Protein AF-0000000069829091 (afdb_homodimer)

Organism: Oryza sativa subsp. indica (NCBI:txid39946)

Structure (mmCIF, N/CA/C/O backbone):
data_AF-0000000069829091-model_v1
#
loop_
_entity.id
_entity.type
_entity.pdbx_description
1 polymer 'Glutaredoxin domain-containing protein'
#
loop_
_atom_site.group_PDB
_atom_site.id
_atom_site.type_symbol
_atom_site.label_atom_id
_atom_site.label_alt_id
_atom_site.label_comp_id
_atom_site.label_asym_id
_atom_site.label_entity_id
_atom_site.label_seq_id
_atom_site.pdbx_PDB_ins_code
_atom_site.Cartn_x
_atom_site.Cartn_y
_atom_site.Cartn_z
_atom_site.occupancy
_atom_site.B_iso_or_equiv
_atom_site.auth_seq_id
_atom_site.auth_comp_id
_atom_site.auth_asym_id
_atom_site.auth_atom_id
_atom_site.pdbx_PDB_model_num
ATOM 1 N N . MET A 1 1 ? -3.873 71.875 -81.062 1 25.23 1 MET A N 1
ATOM 2 C CA . MET A 1 1 ? -2.908 71.688 -82.125 1 25.23 1 MET A CA 1
ATOM 3 C C . MET A 1 1 ? -2.928 70.25 -82.625 1 25.23 1 MET A C 1
ATOM 5 O O . MET A 1 1 ? -3.346 69.375 -81.875 1 25.23 1 MET A O 1
ATOM 9 N N . PRO A 1 2 ? -2.23 69.875 -83.75 1 29.45 2 PRO A N 1
ATOM 10 C CA . PRO A 1 2 ? -2.6 68.938 -84.812 1 29.45 2 PRO A CA 1
ATOM 11 C C . PRO A 1 2 ? -2.297 67.5 -84.438 1 29.45 2 PRO A C 1
ATOM 13 O O . PRO A 1 2 ? -3.057 66.562 -84.75 1 29.45 2 PRO A O 1
ATOM 16 N N . PRO A 1 3 ? -1.062 67.062 -83.688 1 26.66 3 PRO A N 1
ATOM 17 C CA . PRO A 1 3 ? -0.206 66.25 -84.562 1 26.66 3 PRO A CA 1
ATOM 18 C C . PRO A 1 3 ? -0.507 64.75 -84.5 1 26.66 3 PRO A C 1
ATOM 20 O O . PRO A 1 3 ? 0.163 63.969 -85.125 1 26.66 3 PRO A O 1
ATOM 23 N N . ARG A 1 4 ? -1.398 64.188 -83.625 1 32.41 4 ARG A N 1
ATOM 24 C CA . ARG A 1 4 ? -1.004 63.031 -82.875 1 32.41 4 ARG A CA 1
ATOM 25 C C . ARG A 1 4 ? -0.829 61.781 -83.75 1 32.41 4 ARG A C 1
ATOM 27 O O . ARG A 1 4 ? -1.812 61.188 -84.188 1 32.41 4 ARG A O 1
ATOM 34 N N . SER A 1 5 ? 0.312 61.812 -84.625 1 23.17 5 SER A N 1
ATOM 35 C CA . SER A 1 5 ? 0.542 60.969 -85.75 1 23.17 5 SER A CA 1
ATOM 36 C C . SER A 1 5 ? 0.474 59.5 -85.438 1 23.17 5 SER A C 1
ATOM 38 O O . SER A 1 5 ? -0.295 58.75 -86 1 23.17 5 SER A O 1
ATOM 40 N N . LEU A 1 6 ? 1.663 58.75 -85.25 1 23.59 6 LEU A N 1
ATOM 41 C CA . LEU A 1 6 ? 2.18 57.875 -86.312 1 23.59 6 LEU A CA 1
ATOM 42 C C . LEU A 1 6 ? 2.004 56.406 -85.938 1 23.59 6 LEU A C 1
ATOM 44 O O . LEU A 1 6 ? 1.815 55.562 -86.812 1 23.59 6 LEU A O 1
ATOM 48 N N . THR A 1 7 ? 2.232 55.938 -84.625 1 27.31 7 THR A N 1
ATOM 49 C CA . THR A 1 7 ? 3.299 54.969 -84.438 1 27.31 7 THR A CA 1
ATOM 50 C C . THR A 1 7 ? 2.881 53.594 -84.938 1 27.31 7 THR A C 1
ATOM 52 O O . THR A 1 7 ? 1.688 53.312 -85.062 1 27.31 7 THR A O 1
ATOM 55 N N . LEU A 1 8 ? 3.859 52.562 -85 1 27.64 8 LEU A N 1
ATOM 56 C CA . LEU A 1 8 ? 4.547 51.531 -85.812 1 27.64 8 LEU A CA 1
ATOM 57 C C . LEU A 1 8 ? 3.85 50.188 -85.688 1 27.64 8 LEU A C 1
ATOM 59 O O . LEU A 1 8 ? 3.322 49.875 -84.625 1 27.64 8 LEU A O 1
ATOM 63 N N . SER A 1 9 ? 3.846 49.406 -86.812 1 25 9 SER A N 1
ATOM 64 C CA . SER A 1 9 ? 3.211 48.25 -87.438 1 25 9 SER A CA 1
ATOM 65 C C . SER A 1 9 ? 3.641 46.938 -86.75 1 25 9 SER A C 1
ATOM 67 O O . SER A 1 9 ? 4.832 46.719 -86.5 1 25 9 SER A O 1
ATOM 69 N N . ARG A 1 10 ? 2.787 46.281 -85.875 1 28.03 10 ARG A N 1
ATOM 70 C CA . ARG A 1 10 ? 2.793 45.188 -84.938 1 28.03 10 ARG A CA 1
ATOM 71 C C . ARG A 1 10 ? 3.123 43.875 -85.688 1 28.03 10 ARG A C 1
ATOM 73 O O . ARG A 1 10 ? 2.258 43.281 -86.312 1 28.03 10 ARG A O 1
ATOM 80 N N . LEU A 1 11 ? 4.383 43.906 -86.5 1 27.09 11 LEU A N 1
ATOM 81 C CA . LEU A 1 11 ? 4.426 42.75 -87.375 1 27.09 11 LEU A CA 1
ATOM 82 C C . LEU A 1 11 ? 4.398 41.469 -86.562 1 27.09 11 LEU A C 1
ATOM 84 O O . LEU A 1 11 ? 4.938 41.406 -85.438 1 27.09 11 LEU A O 1
ATOM 88 N N . PRO A 1 12 ? 3.695 40.312 -87 1 27.38 12 PRO A N 1
ATOM 89 C CA . PRO A 1 12 ? 3.256 39.062 -86.375 1 27.38 12 PRO A CA 1
ATOM 90 C C . PRO A 1 12 ? 4.398 38.062 -86.188 1 27.38 12 PRO A C 1
ATOM 92 O O . PRO A 1 12 ? 5.223 37.875 -87.062 1 27.38 12 PRO A O 1
ATOM 95 N N . VAL A 1 13 ? 5.125 37.969 -85.125 1 28.2 13 VAL A N 1
ATOM 96 C CA . VAL A 1 13 ? 6.281 37.156 -84.75 1 28.2 13 VAL A CA 1
ATOM 97 C C . VAL A 1 13 ? 5.992 35.688 -85 1 28.2 13 VAL A C 1
ATOM 99 O O . VAL A 1 13 ? 5.098 35.094 -84.375 1 28.2 13 VAL A O 1
ATOM 102 N N . ALA A 1 14 ? 6.223 35.25 -86.312 1 19.84 14 ALA A N 1
ATOM 103 C CA . ALA A 1 14 ? 5.949 33.906 -86.75 1 19.84 14 ALA A CA 1
ATOM 104 C C . ALA A 1 14 ? 6.66 32.875 -85.938 1 19.84 14 ALA A C 1
ATOM 106 O O . ALA A 1 14 ? 7.738 33.125 -85.375 1 19.84 14 ALA A O 1
ATOM 107 N N . ALA A 1 15 ? 6.027 31.766 -85.625 1 22.34 15 ALA A N 1
ATOM 108 C CA . ALA A 1 15 ? 5.91 30.594 -84.75 1 22.34 15 ALA A CA 1
ATOM 109 C C . ALA A 1 15 ? 6.965 29.547 -85.125 1 22.34 15 ALA A C 1
ATOM 111 O O . ALA A 1 15 ? 6.98 28.453 -84.562 1 22.34 15 ALA A O 1
ATOM 112 N N . LEU A 1 16 ? 8.102 30 -86 1 23.06 16 LEU A N 1
ATOM 113 C CA . LEU A 1 16 ? 8.555 28.812 -86.75 1 23.06 16 LEU A CA 1
ATOM 114 C C . LEU A 1 16 ? 9.125 27.781 -85.75 1 23.06 16 LEU A C 1
ATOM 116 O O . LEU A 1 16 ? 10.039 28.094 -85 1 23.06 16 LEU A O 1
ATOM 120 N N . GLY A 1 17 ? 8.445 26.688 -85.5 1 25.08 17 GLY A N 1
ATOM 121 C CA . GLY A 1 17 ? 8.484 25.547 -84.562 1 25.08 17 GLY A CA 1
ATOM 122 C C . GLY A 1 17 ? 9.602 24.562 -84.875 1 25.08 17 GLY A C 1
ATOM 123 O O . GLY A 1 17 ? 9.695 23.516 -84.25 1 25.08 17 GLY A O 1
ATOM 124 N N . LEU A 1 18 ? 10.641 24.953 -85.75 1 26.52 18 LEU A N 1
ATOM 125 C CA . LEU A 1 18 ? 11.141 23.719 -86.375 1 26.52 18 LEU A CA 1
ATOM 126 C C . LEU A 1 18 ? 11.695 22.781 -85.312 1 26.52 18 LEU A C 1
ATOM 128 O O . LEU A 1 18 ? 12.133 23.219 -84.25 1 26.52 18 LEU A O 1
ATOM 132 N N . PRO A 1 19 ? 11.711 21.422 -85.625 1 31.67 19 PRO A N 1
ATOM 133 C CA . PRO A 1 19 ? 11.688 20.109 -85 1 31.67 19 PRO A CA 1
ATOM 134 C C . PRO A 1 19 ? 13.086 19.594 -84.625 1 31.67 19 PRO A C 1
ATOM 136 O O . PRO A 1 19 ? 13.219 18.531 -84.062 1 31.67 19 PRO A O 1
ATOM 139 N N . PHE A 1 20 ? 14.086 20.438 -84.25 1 26.02 20 PHE A N 1
ATOM 140 C CA . PHE A 1 20 ? 15.445 19.953 -84.438 1 26.02 20 PHE A CA 1
ATOM 141 C C . PHE A 1 20 ? 15.609 18.578 -83.812 1 26.02 20 PHE A C 1
ATOM 143 O O . PHE A 1 20 ? 14.898 18.234 -82.812 1 26.02 20 PHE A O 1
ATOM 150 N N . SER A 1 21 ? 16.531 17.828 -84.438 1 23.5 21 SER A N 1
ATOM 151 C CA . SER A 1 21 ? 17.016 16.469 -84.688 1 23.5 21 SER A CA 1
ATOM 152 C C . SER A 1 21 ? 17.609 15.852 -83.438 1 23.5 21 SER A C 1
ATOM 154 O O . SER A 1 21 ? 17.984 16.562 -82.5 1 23.5 21 SER A O 1
ATOM 156 N N . SER A 1 22 ? 17.922 14.555 -83.562 1 26.53 22 SER A N 1
ATOM 157 C CA . SER A 1 22 ? 17.953 13.234 -82.938 1 26.53 22 SER A CA 1
ATOM 158 C C . SER A 1 22 ? 19.266 13 -82.188 1 26.53 22 SER A C 1
ATOM 160 O O . SER A 1 22 ? 19.625 11.859 -81.875 1 26.53 22 SER A O 1
ATOM 162 N N . CYS A 1 23 ? 19.875 14.086 -81.562 1 33.69 23 CYS A N 1
ATOM 163 C CA . CYS A 1 23 ? 21.25 13.742 -81.25 1 33.69 23 CYS A CA 1
ATOM 164 C C . CYS A 1 23 ? 21.312 12.469 -80.438 1 33.69 23 CYS A C 1
ATOM 166 O O . CYS A 1 23 ? 20.547 12.305 -79.5 1 33.69 23 CYS A O 1
ATOM 168 N N . SER A 1 24 ? 21.781 11.375 -81.062 1 31.72 24 SER A N 1
ATOM 169 C CA . SER A 1 24 ? 21.891 9.984 -80.625 1 31.72 24 SER A CA 1
ATOM 170 C C . SER A 1 24 ? 22.688 9.883 -79.312 1 31.72 24 SER A C 1
ATOM 172 O O . SER A 1 24 ? 23.656 10.617 -79.125 1 31.72 24 SER A O 1
ATOM 174 N N . PRO A 1 25 ? 22.156 9.266 -78.312 1 37.41 25 PRO A N 1
ATOM 175 C CA . PRO A 1 25 ? 22.562 9.203 -76.938 1 37.41 25 PRO A CA 1
ATOM 176 C C . PRO A 1 25 ? 23.938 8.562 -76.75 1 37.41 25 PRO A C 1
ATOM 178 O O . PRO A 1 25 ? 24.344 7.703 -77.5 1 37.41 25 PRO A O 1
ATOM 181 N N . PRO A 1 26 ? 25.016 9.352 -76.5 1 41.62 26 PRO A N 1
ATOM 182 C CA . PRO A 1 26 ? 26.359 8.766 -76.375 1 41.62 26 PRO A CA 1
ATOM 183 C C . PRO A 1 26 ? 26.391 7.531 -75.5 1 41.62 26 PRO A C 1
ATOM 185 O O . PRO A 1 26 ? 25.609 7.43 -74.562 1 41.62 26 PRO A O 1
ATOM 188 N N . PRO A 1 27 ? 26.688 6.348 -76.062 1 36.38 27 PRO A N 1
ATOM 189 C CA . PRO A 1 27 ? 26.516 5.086 -75.312 1 36.38 27 PRO A CA 1
ATOM 190 C C . PRO A 1 27 ? 27.188 5.09 -73.938 1 36.38 27 PRO A C 1
ATOM 192 O O . PRO A 1 27 ? 28 5.965 -73.688 1 36.38 27 PRO A O 1
ATOM 195 N N . PRO A 1 28 ? 27.203 3.93 -73.312 1 36 28 PRO A N 1
ATOM 196 C CA . PRO A 1 28 ? 27.125 3.412 -71.938 1 36 28 PRO A CA 1
ATOM 197 C C . PRO A 1 28 ? 28.484 3.406 -71.25 1 36 28 PRO A C 1
ATOM 199 O O . PRO A 1 28 ? 29.453 2.852 -71.75 1 36 28 PRO A O 1
ATOM 202 N N . ARG A 1 29 ? 29.234 4.535 -71 1 34 29 ARG A N 1
ATOM 203 C CA . ARG A 1 29 ? 30.578 4.312 -70.438 1 34 29 ARG A CA 1
ATOM 204 C C . ARG A 1 29 ? 30.578 3.256 -69.375 1 34 29 ARG A C 1
ATOM 206 O O . ARG A 1 29 ? 29.766 3.318 -68.438 1 34 29 ARG A O 1
ATOM 213 N N . LEU A 1 30 ? 30.969 2.018 -69.688 1 32 30 LEU A N 1
ATOM 214 C CA . LEU A 1 30 ? 31.078 0.865 -68.812 1 32 30 LEU A CA 1
ATOM 215 C C . LEU A 1 30 ? 32.031 1.156 -67.625 1 32 30 LEU A C 1
ATOM 217 O O . LEU A 1 30 ? 33.25 1.35 -67.875 1 32 30 LEU A O 1
ATOM 221 N N . ARG A 1 31 ? 31.781 2.174 -66.812 1 36.28 31 ARG A N 1
ATOM 222 C CA . ARG A 1 31 ? 32.719 2.383 -65.688 1 36.28 31 ARG A CA 1
ATOM 223 C C . ARG A 1 31 ? 32.938 1.103 -64.875 1 36.28 31 ARG A C 1
ATOM 225 O O . ARG A 1 31 ? 31.984 0.531 -64.375 1 36.28 31 ARG A O 1
ATOM 232 N N . PHE A 1 32 ? 33.906 0.192 -65.25 1 34.03 32 PHE A N 1
ATOM 233 C CA . PHE A 1 32 ? 34.219 -1 -64.5 1 34.03 32 PHE A CA 1
ATOM 234 C C . PHE A 1 32 ? 34.562 -0.636 -63.062 1 34.03 32 PHE A C 1
ATOM 236 O O . PHE A 1 32 ? 35.438 0.199 -62.812 1 34.03 32 PHE A O 1
ATOM 243 N N . PRO A 1 33 ? 33.656 -0.609 -62.156 1 37.97 33 PRO A N 1
ATOM 244 C CA . PRO A 1 33 ? 33.875 -0.256 -60.75 1 37.97 33 PRO A CA 1
ATOM 245 C C . PRO A 1 33 ? 34.875 -1.184 -60.062 1 37.97 33 PRO A C 1
ATOM 247 O O . PRO A 1 33 ? 34.906 -2.383 -60.344 1 37.97 33 PRO A O 1
ATOM 250 N N . ILE A 1 34 ? 36.188 -0.784 -59.938 1 38.41 34 ILE A N 1
ATOM 251 C CA . ILE A 1 34 ? 37.219 -1.441 -59.156 1 38.41 34 ILE A CA 1
ATOM 252 C C . ILE A 1 34 ? 36.688 -1.773 -57.781 1 38.41 34 ILE A C 1
ATOM 254 O O . ILE A 1 34 ? 36.219 -0.889 -57.062 1 38.41 34 ILE A O 1
ATOM 258 N N . ALA A 1 35 ? 36.219 -3.006 -57.531 1 34.34 35 ALA A N 1
ATOM 259 C CA . ALA A 1 35 ? 35.75 -3.609 -56.281 1 34.34 35 ALA A CA 1
ATOM 260 C C . ALA A 1 35 ? 36.812 -3.514 -55.188 1 34.34 35 ALA A C 1
ATOM 262 O O . ALA A 1 35 ? 37.875 -4.109 -55.312 1 34.34 35 ALA A O 1
ATOM 263 N N . ALA A 1 36 ? 37.344 -2.334 -54.781 1 35.84 36 ALA A N 1
ATOM 264 C CA . ALA A 1 36 ? 38.188 -2.355 -53.594 1 35.84 36 ALA A CA 1
ATOM 265 C C . ALA A 1 36 ? 37.594 -3.211 -52.5 1 35.84 36 ALA A C 1
ATOM 267 O O . ALA A 1 36 ? 36.406 -3.023 -52.125 1 35.84 36 ALA A O 1
ATOM 268 N N . ARG A 1 37 ? 37.969 -4.516 -52.438 1 32.22 37 ARG A N 1
ATOM 269 C CA . ARG A 1 37 ? 37.594 -5.406 -51.344 1 32.22 37 ARG A CA 1
ATOM 270 C C . ARG A 1 37 ? 37.875 -4.754 -50 1 32.22 37 ARG A C 1
ATOM 272 O O . ARG A 1 37 ? 39.031 -4.332 -49.75 1 32.22 37 ARG A O 1
ATOM 279 N N . ARG A 1 38 ? 37.125 -3.859 -49.5 1 36.62 38 ARG A N 1
ATOM 280 C CA . ARG A 1 38 ? 37.156 -3.424 -48.125 1 36.62 38 ARG A CA 1
ATOM 281 C C . ARG A 1 38 ? 37.375 -4.602 -47.188 1 36.62 38 ARG A C 1
ATOM 283 O O . ARG A 1 38 ? 36.688 -5.609 -47.25 1 36.62 38 ARG A O 1
ATOM 290 N N . ALA A 1 39 ? 38.688 -4.824 -46.812 1 39.97 39 ALA A N 1
ATOM 291 C CA . ALA A 1 39 ? 39.031 -5.691 -45.688 1 39.97 39 ALA A CA 1
ATOM 292 C C . ALA A 1 39 ? 38.125 -5.406 -44.5 1 39.97 39 ALA A C 1
ATOM 294 O O . ALA A 1 39 ? 38.094 -4.293 -43.969 1 39.97 39 ALA A O 1
ATOM 295 N N . ARG A 1 40 ? 36.906 -5.84 -44.656 1 35.66 40 ARG A N 1
ATOM 296 C CA . ARG A 1 40 ? 36.062 -5.766 -43.469 1 35.66 40 ARG A CA 1
ATOM 297 C C . ARG A 1 40 ? 36.781 -6.371 -42.25 1 35.66 40 ARG A C 1
ATOM 299 O O . ARG A 1 40 ? 37.25 -7.516 -42.312 1 35.66 40 ARG A O 1
ATOM 306 N N . SER A 1 41 ? 37.812 -5.609 -41.688 1 39.91 41 SER A N 1
ATOM 307 C CA . SER A 1 41 ? 38.188 -6.055 -40.344 1 39.91 41 SER A CA 1
ATOM 308 C C . SER A 1 41 ? 37 -6.613 -39.562 1 39.91 41 SER A C 1
ATOM 310 O O . SER A 1 41 ? 35.969 -5.973 -39.5 1 39.91 41 SER A O 1
ATOM 312 N N . LEU A 1 42 ? 36.812 -7.844 -39.75 1 33.41 42 LEU A N 1
ATOM 313 C CA . LEU A 1 42 ? 35.875 -8.477 -38.844 1 33.41 42 LEU A CA 1
ATOM 314 C C . LEU A 1 42 ? 36.188 -8.094 -37.406 1 33.41 42 LEU A C 1
ATOM 316 O O . LEU A 1 42 ? 37.156 -8.578 -36.812 1 33.41 42 LEU A O 1
ATOM 320 N N . ALA A 1 43 ? 36.281 -6.809 -37.031 1 38.81 43 ALA A N 1
ATOM 321 C CA . ALA A 1 43 ? 36.219 -6.602 -35.594 1 38.81 43 ALA A CA 1
ATOM 322 C C . ALA A 1 43 ? 35.188 -7.543 -34.969 1 38.81 43 ALA A C 1
ATOM 324 O O . ALA A 1 43 ? 34.031 -7.594 -35.375 1 38.81 43 ALA A O 1
ATOM 325 N N . THR A 1 44 ? 35.656 -8.711 -34.688 1 39.28 44 THR A N 1
ATOM 326 C CA . THR A 1 44 ? 34.781 -9.461 -33.781 1 39.28 44 THR A CA 1
ATOM 327 C C . THR A 1 44 ? 34.188 -8.539 -32.719 1 39.28 44 THR A C 1
ATOM 329 O O . THR A 1 44 ? 34.906 -7.883 -31.969 1 39.28 44 THR A O 1
ATOM 332 N N . ARG A 1 45 ? 33.219 -7.859 -32.969 1 38.41 45 ARG A N 1
ATOM 333 C CA . ARG A 1 45 ? 32.469 -7.277 -31.859 1 38.41 45 ARG A CA 1
ATOM 334 C C . ARG A 1 45 ? 32.344 -8.281 -30.719 1 38.41 45 ARG A C 1
ATOM 336 O O . ARG A 1 45 ? 31.734 -9.344 -30.891 1 38.41 45 ARG A O 1
ATOM 343 N N . ALA A 1 46 ? 33.344 -8.43 -29.953 1 39.62 46 ALA A N 1
ATOM 344 C CA . ALA A 1 46 ? 33 -9.023 -28.672 1 39.62 46 ALA A CA 1
ATOM 345 C C . ALA A 1 46 ? 31.609 -8.625 -28.219 1 39.62 46 ALA A C 1
ATOM 347 O O . ALA A 1 46 ? 31.312 -7.434 -28.062 1 39.62 46 ALA A O 1
ATOM 348 N N . SER A 1 47 ? 30.609 -9.156 -28.812 1 39.34 47 SER A N 1
ATOM 349 C CA . SER A 1 47 ? 29.344 -8.992 -28.125 1 39.34 47 SER A CA 1
ATOM 350 C C . SER A 1 47 ? 29.516 -9.031 -26.609 1 39.34 47 SER A C 1
ATOM 352 O O . SER A 1 47 ? 29.953 -10.039 -26.062 1 39.34 47 SER A O 1
ATOM 354 N N . SER A 1 48 ? 30.109 -8.062 -26.078 1 40.28 48 SER A N 1
ATOM 355 C CA . SER A 1 48 ? 30.031 -7.957 -24.625 1 40.28 48 SER A CA 1
ATOM 356 C C . SER A 1 48 ? 28.719 -8.5 -24.094 1 40.28 48 SER A C 1
ATOM 358 O O . SER A 1 48 ? 27.656 -7.926 -24.344 1 40.28 48 SER A O 1
ATOM 360 N N . SER A 1 49 ? 28.438 -9.688 -24.172 1 44.34 49 SER A N 1
ATOM 361 C CA . SER A 1 49 ? 27.422 -10.141 -23.234 1 44.34 49 SER A CA 1
ATOM 362 C C . SER A 1 49 ? 27.484 -9.352 -21.922 1 44.34 49 SER A C 1
ATOM 364 O O . SER A 1 49 ? 28.484 -9.398 -21.219 1 44.34 49 SER A O 1
ATOM 366 N N . SER A 1 50 ? 27.094 -8.195 -21.844 1 48.56 50 SER A N 1
ATOM 367 C CA . SER A 1 50 ? 27.094 -7.312 -20.688 1 48.56 50 SER A CA 1
ATOM 368 C C . SER A 1 50 ? 26.828 -8.086 -19.406 1 48.56 50 SER A C 1
ATOM 370 O O . SER A 1 50 ? 25.984 -8.977 -19.375 1 48.56 50 SER A O 1
ATOM 372 N N . PRO A 1 51 ? 27.781 -8.188 -18.453 1 53.56 51 PRO A N 1
ATOM 373 C CA . PRO A 1 51 ? 27.625 -8.836 -17.156 1 53.56 51 PRO A CA 1
ATOM 374 C C . PRO A 1 51 ? 26.188 -8.75 -16.641 1 53.56 51 PRO A C 1
ATOM 376 O O . PRO A 1 51 ? 25.75 -9.617 -15.859 1 53.56 51 PRO A O 1
ATOM 379 N N . ASP A 1 52 ? 25.438 -7.684 -17.062 1 55.75 52 ASP A N 1
ATOM 380 C CA . ASP A 1 52 ? 24.062 -7.531 -16.609 1 55.75 52 ASP A CA 1
ATOM 381 C C . ASP A 1 52 ? 23.188 -8.68 -17.094 1 55.75 52 ASP A C 1
ATOM 383 O O . ASP A 1 52 ? 22.297 -9.133 -16.391 1 55.75 52 ASP A O 1
ATOM 387 N N . SER A 1 53 ? 23.531 -9.211 -18.344 1 62.97 53 SER A N 1
ATOM 388 C CA . SER A 1 53 ? 22.75 -10.312 -18.891 1 62.97 53 SER A CA 1
ATOM 389 C C . SER A 1 53 ? 23 -11.602 -18.109 1 62.97 53 SER A C 1
ATOM 391 O O . SER A 1 53 ? 22.062 -12.359 -17.844 1 62.97 53 SER A O 1
ATOM 393 N N . SER A 1 54 ? 24.281 -11.727 -17.672 1 69 54 SER A N 1
ATOM 394 C CA . SER A 1 54 ? 24.578 -12.969 -16.969 1 69 54 SER A CA 1
ATOM 395 C C . SER A 1 54 ? 24 -12.969 -15.562 1 69 54 SER A C 1
ATOM 397 O O . SER A 1 54 ? 23.406 -13.969 -15.125 1 69 54 SER A O 1
ATOM 399 N N . PHE A 1 55 ? 24.125 -11.797 -14.969 1 73.56 55 PHE A N 1
ATOM 400 C CA . PHE A 1 55 ? 23.578 -11.68 -13.625 1 73.56 55 PHE A CA 1
ATOM 401 C C . PHE A 1 55 ? 22.062 -11.828 -13.641 1 73.56 55 PHE A C 1
ATOM 403 O O . PHE A 1 55 ? 21.484 -12.555 -12.828 1 73.56 55 PHE A O 1
ATOM 410 N N . GLY A 1 56 ? 21.406 -11.203 -14.609 1 78.44 56 GLY A N 1
ATOM 411 C CA . GLY A 1 56 ? 19.969 -11.32 -14.781 1 78.44 56 GLY A CA 1
ATOM 412 C C . GLY A 1 56 ? 19.516 -12.742 -15.039 1 78.44 56 GLY A C 1
ATOM 413 O O . GLY A 1 56 ? 18.5 -13.18 -14.492 1 78.44 56 GLY A O 1
ATOM 414 N N . SER A 1 57 ? 20.391 -13.461 -15.828 1 86 57 SER A N 1
ATOM 415 C CA . SER A 1 57 ? 20.062 -14.844 -16.141 1 86 57 SER A CA 1
ATOM 416 C C . SER A 1 57 ? 20.172 -15.727 -14.891 1 86 57 SER A C 1
ATOM 418 O O . SER A 1 57 ? 19.328 -16.594 -14.656 1 86 57 SER A O 1
ATOM 420 N N . ARG A 1 58 ? 21.094 -15.461 -14.102 1 89.62 58 ARG A N 1
ATOM 421 C CA . ARG A 1 58 ? 21.266 -16.25 -12.875 1 89.62 58 ARG A CA 1
ATOM 422 C C . ARG A 1 58 ? 20.141 -15.977 -11.891 1 89.62 58 ARG A C 1
ATOM 424 O O . ARG A 1 58 ? 19.656 -16.906 -11.227 1 89.62 58 ARG A O 1
ATOM 431 N N . MET A 1 59 ? 19.688 -14.758 -11.867 1 93.94 59 MET A N 1
ATOM 432 C CA . MET A 1 59 ? 18.609 -14.398 -10.961 1 93.94 59 MET A CA 1
ATOM 433 C C . MET A 1 59 ? 17.281 -14.992 -11.438 1 93.94 59 MET A C 1
ATOM 435 O O . MET A 1 59 ? 16.469 -15.445 -10.617 1 93.94 59 MET A O 1
ATOM 439 N N . GLU A 1 60 ? 17.156 -14.984 -12.719 1 95.75 60 GLU A N 1
ATOM 440 C CA . GLU A 1 60 ? 15.969 -15.625 -13.273 1 95.75 60 GLU A CA 1
ATOM 441 C C . GLU A 1 60 ? 15.922 -17.109 -12.914 1 95.75 60 GLU A C 1
ATOM 4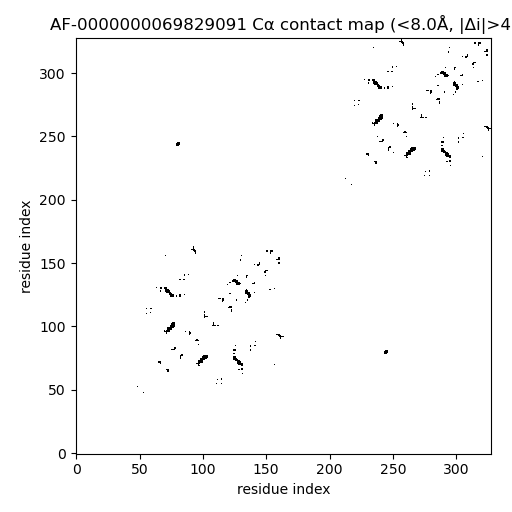43 O O . GLU A 1 60 ? 14.867 -17.641 -12.562 1 95.75 60 GLU A O 1
ATOM 448 N N . ASP A 1 61 ? 17.016 -17.734 -12.984 1 96.19 61 ASP A N 1
ATOM 449 C CA . ASP A 1 61 ? 17.094 -19.141 -12.609 1 96.19 61 ASP A CA 1
ATOM 450 C C . ASP A 1 61 ? 16.766 -19.344 -11.133 1 96.19 61 ASP A C 1
ATOM 452 O O . ASP A 1 61 ? 16.125 -20.328 -10.758 1 96.19 61 ASP A O 1
ATOM 456 N N . SER A 1 62 ? 17.203 -18.422 -10.352 1 96.19 62 SER A N 1
ATOM 457 C CA . SER A 1 62 ? 16.891 -18.5 -8.922 1 96.19 62 SER A CA 1
ATOM 458 C C . SER A 1 62 ? 15.398 -18.359 -8.664 1 96.19 62 SER A C 1
ATOM 460 O O . SER A 1 62 ? 14.844 -19.047 -7.809 1 96.19 62 SER A O 1
ATOM 462 N N . VAL A 1 63 ? 14.75 -17.516 -9.398 1 98.31 63 VAL A N 1
ATOM 463 C CA . VAL A 1 63 ? 13.305 -17.344 -9.273 1 98.31 63 VAL A CA 1
ATOM 464 C C . VAL A 1 63 ? 12.602 -18.641 -9.68 1 98.31 63 VAL A C 1
ATOM 466 O O . VAL A 1 63 ? 11.727 -19.141 -8.961 1 98.31 63 VAL A O 1
ATOM 469 N N . LYS A 1 64 ? 13 -19.203 -10.734 1 97.88 64 LYS A N 1
ATOM 470 C CA . LYS A 1 64 ? 12.391 -20.438 -11.227 1 97.88 64 LYS A CA 1
ATOM 471 C C . LYS A 1 64 ? 12.57 -21.578 -10.219 1 97.88 64 LYS A C 1
ATOM 473 O O . LYS A 1 64 ? 11.648 -22.359 -10 1 97.88 64 LYS A O 1
ATOM 478 N N . ARG A 1 65 ? 13.727 -21.672 -9.648 1 98.19 65 ARG A N 1
ATOM 479 C CA . ARG A 1 65 ? 13.977 -22.688 -8.633 1 98.19 65 ARG A CA 1
ATOM 480 C C . ARG A 1 65 ? 13.086 -22.469 -7.41 1 98.19 65 ARG A C 1
ATOM 482 O O . ARG A 1 65 ? 12.523 -23.422 -6.867 1 98.19 65 ARG A O 1
ATOM 489 N N . THR A 1 66 ? 13.016 -21.172 -7.02 1 98.5 66 THR A N 1
ATOM 490 C CA . THR A 1 66 ? 12.164 -20.844 -5.879 1 98.5 66 THR A CA 1
ATOM 491 C C . THR A 1 66 ? 10.719 -21.266 -6.141 1 98.5 66 THR A C 1
ATOM 493 O O . THR A 1 66 ? 10.078 -21.859 -5.273 1 98.5 66 THR A O 1
ATOM 496 N N . LEU A 1 67 ? 10.281 -21 -7.305 1 98.69 67 LEU A N 1
ATOM 497 C CA . LEU A 1 67 ? 8.898 -21.297 -7.66 1 98.69 67 LEU A CA 1
ATOM 498 C C . LEU A 1 67 ? 8.68 -22.797 -7.762 1 98.69 67 LEU A C 1
ATOM 500 O O . LEU A 1 67 ? 7.582 -23.297 -7.469 1 98.69 67 LEU A O 1
ATOM 504 N N . ALA A 1 68 ? 9.656 -23.516 -8.164 1 98.25 68 ALA A N 1
ATOM 505 C CA . ALA A 1 68 ? 9.57 -24.969 -8.281 1 98.25 68 ALA A CA 1
ATOM 506 C C . ALA A 1 68 ? 9.57 -25.625 -6.902 1 98.25 68 ALA A C 1
ATOM 508 O O . ALA A 1 68 ? 8.906 -26.641 -6.691 1 98.25 68 ALA A O 1
ATOM 509 N N . ASP A 1 69 ? 10.219 -25.062 -5.957 1 98.38 69 ASP A N 1
ATOM 510 C CA . ASP A 1 69 ? 10.453 -25.672 -4.656 1 98.38 69 ASP A CA 1
ATOM 511 C C . ASP A 1 69 ? 9.344 -25.328 -3.672 1 98.38 69 ASP A C 1
ATOM 513 O O . ASP A 1 69 ? 9.219 -25.953 -2.615 1 98.38 69 ASP A O 1
ATOM 517 N N . ASN A 1 70 ? 8.539 -24.281 -3.986 1 98.69 70 ASN A N 1
ATOM 518 C CA . ASN A 1 70 ? 7.523 -23.812 -3.055 1 98.69 70 ASN A CA 1
ATOM 519 C C . ASN A 1 70 ? 6.156 -23.688 -3.723 1 98.69 70 ASN A C 1
ATOM 521 O O . ASN A 1 70 ? 6.012 -23.016 -4.738 1 98.69 70 ASN A O 1
ATOM 525 N N . PRO A 1 71 ? 5.164 -24.297 -3.154 1 98.38 71 PRO A N 1
ATOM 526 C CA . PRO A 1 71 ? 3.848 -24.312 -3.795 1 98.38 71 PRO A CA 1
ATOM 527 C C . PRO A 1 71 ? 3.191 -22.938 -3.834 1 98.38 71 PRO A C 1
ATOM 529 O O . PRO A 1 71 ? 2.424 -22.641 -4.754 1 98.38 71 PRO A O 1
ATOM 532 N N . VAL A 1 72 ? 3.412 -22.156 -2.797 1 98.88 72 VAL A N 1
ATOM 533 C CA . VAL A 1 72 ? 2.898 -20.781 -2.736 1 98.88 72 VAL A CA 1
ATOM 534 C C . VAL A 1 72 ? 4.043 -19.812 -2.449 1 98.88 72 VAL A C 1
ATOM 536 O O . VAL A 1 72 ? 4.738 -19.953 -1.439 1 98.88 72 VAL A O 1
ATOM 539 N N . VAL A 1 73 ? 4.316 -18.844 -3.371 1 98.94 73 VAL A N 1
ATOM 540 C CA . VAL A 1 73 ? 5.387 -17.859 -3.215 1 98.94 73 VAL A CA 1
ATOM 541 C C . VAL A 1 73 ? 4.816 -16.453 -3.348 1 98.94 73 VAL A C 1
ATOM 543 O O . VAL A 1 73 ? 4.02 -16.188 -4.25 1 98.94 73 VAL A O 1
ATOM 546 N N . ILE A 1 74 ? 5.137 -15.578 -2.459 1 99 74 ILE A N 1
ATOM 547 C CA . ILE A 1 74 ? 4.758 -14.172 -2.516 1 99 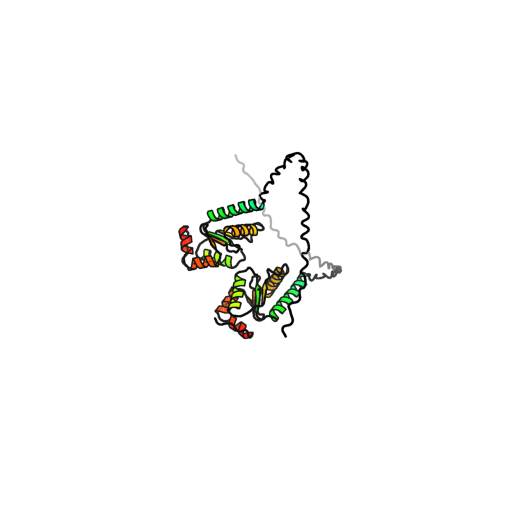74 ILE A CA 1
ATOM 548 C C . ILE A 1 74 ? 6.012 -13.305 -2.523 1 99 74 ILE A C 1
ATOM 550 O O . ILE A 1 74 ? 6.773 -13.289 -1.555 1 99 74 ILE A O 1
ATOM 554 N N . TYR A 1 75 ? 6.27 -12.688 -3.633 1 98.94 75 TYR A N 1
ATOM 555 C CA . TYR A 1 75 ? 7.203 -11.57 -3.6 1 98.94 75 TYR A CA 1
ATOM 556 C C . TYR A 1 75 ? 6.527 -10.305 -3.078 1 98.94 75 TYR A C 1
ATOM 558 O O . TYR A 1 75 ? 5.484 -9.898 -3.594 1 98.94 75 TYR A O 1
ATOM 566 N N . SER A 1 76 ? 7.094 -9.742 -2.08 1 98.94 76 SER A N 1
ATOM 567 C CA . SER A 1 76 ? 6.43 -8.766 -1.228 1 98.94 76 SER A CA 1
ATOM 568 C C . SER A 1 76 ? 7.363 -7.613 -0.879 1 98.94 76 SER A C 1
ATOM 570 O O . SER A 1 76 ? 8.531 -7.609 -1.281 1 98.94 76 SER A O 1
ATOM 572 N N . LYS A 1 77 ? 6.801 -6.629 -0.242 1 98.5 77 LYS A N 1
ATOM 573 C CA . LYS A 1 77 ? 7.496 -5.641 0.579 1 98.5 77 LYS A CA 1
ATOM 574 C C . LYS A 1 77 ? 6.871 -5.539 1.967 1 98.5 77 LYS A C 1
ATOM 576 O O . LYS A 1 77 ? 5.648 -5.59 2.105 1 98.5 77 LYS A O 1
ATOM 581 N N . SER A 1 78 ? 7.758 -5.383 2.93 1 98.19 78 SER A N 1
ATOM 582 C CA . SER A 1 78 ? 7.324 -5.574 4.309 1 98.19 78 SER A CA 1
ATOM 583 C C . SER A 1 78 ? 6.406 -4.441 4.762 1 98.19 78 SER A C 1
ATOM 585 O O . SER A 1 78 ? 5.609 -4.609 5.688 1 98.19 78 SER A O 1
ATOM 587 N N . TRP A 1 79 ? 6.484 -3.363 4.059 1 95.75 79 TRP A N 1
ATOM 588 C CA . TRP A 1 79 ? 5.754 -2.178 4.488 1 95.75 79 TRP A CA 1
ATOM 589 C C . TRP A 1 79 ? 4.461 -2.018 3.697 1 95.75 79 TRP A C 1
ATOM 591 O O . TRP A 1 79 ? 3.633 -1.158 4.012 1 95.75 79 TRP A O 1
ATOM 601 N N . CYS A 1 80 ? 4.273 -2.719 2.695 1 98.19 80 CYS A N 1
ATOM 602 C CA . CYS A 1 80 ? 3.18 -2.512 1.754 1 98.19 80 CYS A CA 1
ATOM 603 C C . CYS A 1 80 ? 1.889 -3.137 2.271 1 98.19 80 CYS A C 1
ATOM 605 O O . CYS A 1 80 ? 1.832 -4.344 2.514 1 98.19 80 CYS A O 1
ATOM 607 N N . SER A 1 81 ? 0.856 -2.367 2.33 1 98.38 81 SER A N 1
ATOM 608 C CA . SER A 1 81 ? -0.395 -2.805 2.941 1 98.38 81 SER A CA 1
ATOM 609 C C . SER A 1 81 ? -1.071 -3.885 2.104 1 98.38 81 SER A C 1
ATOM 611 O O . SER A 1 81 ? -1.699 -4.797 2.646 1 98.38 81 SER A O 1
ATOM 613 N N . TYR A 1 82 ? -0.95 -3.789 0.79 1 98.69 82 TYR A N 1
ATOM 614 C CA . TYR A 1 82 ? -1.545 -4.809 -0.067 1 98.69 82 TYR A CA 1
ATOM 615 C C . TYR A 1 82 ? -0.832 -6.145 0.098 1 98.69 82 TYR A C 1
ATOM 617 O O . TYR A 1 82 ? -1.467 -7.203 0.081 1 98.69 82 TYR A O 1
ATOM 625 N N . SER A 1 83 ? 0.466 -6.102 0.214 1 98.94 83 SER A N 1
ATOM 626 C CA . SER A 1 83 ? 1.208 -7.32 0.521 1 98.94 83 SER A CA 1
ATOM 627 C C . SER A 1 83 ? 0.772 -7.91 1.858 1 98.94 83 SER A C 1
ATOM 629 O O . SER A 1 83 ? 0.613 -9.125 1.984 1 98.94 83 SER A O 1
ATOM 631 N N . MET A 1 84 ? 0.564 -7.074 2.887 1 98.75 84 MET A N 1
ATOM 632 C CA . MET A 1 84 ? 0.113 -7.555 4.188 1 98.75 84 MET A CA 1
ATOM 633 C C . MET A 1 84 ? -1.254 -8.219 4.078 1 98.75 84 MET A C 1
ATOM 635 O O . MET A 1 84 ? -1.505 -9.242 4.727 1 98.75 84 MET A O 1
ATOM 639 N N . GLU A 1 85 ? -2.049 -7.66 3.285 1 98.69 85 GLU A N 1
ATOM 640 C CA . GLU A 1 85 ? -3.387 -8.211 3.096 1 98.69 85 GLU A CA 1
ATOM 641 C C . GLU A 1 85 ? -3.324 -9.625 2.527 1 98.69 85 GLU A C 1
ATOM 643 O O . GLU A 1 85 ? -4.016 -10.531 3.012 1 98.69 85 GLU A O 1
ATOM 648 N N . VAL A 1 86 ? -2.523 -9.789 1.503 1 98.94 86 VAL A N 1
ATOM 649 C CA . VAL A 1 86 ? -2.387 -11.094 0.864 1 98.94 86 VAL A CA 1
ATOM 650 C C . VAL A 1 86 ? -1.791 -12.094 1.853 1 98.94 86 VAL A C 1
ATOM 652 O O . VAL A 1 86 ? -2.258 -13.227 1.952 1 98.94 86 VAL A O 1
ATOM 655 N N . LYS A 1 87 ? -0.781 -11.703 2.557 1 98.88 87 LYS A N 1
ATOM 656 C CA . LYS A 1 87 ? -0.199 -12.57 3.572 1 98.88 87 LYS A CA 1
ATOM 657 C C . LYS A 1 87 ? -1.234 -12.961 4.625 1 98.88 87 LYS A C 1
ATOM 659 O O . LYS A 1 87 ? -1.31 -14.125 5.031 1 98.88 87 LYS A O 1
ATOM 664 N N . ALA A 1 88 ? -2.004 -12.07 5.055 1 98.81 88 ALA A N 1
ATOM 665 C CA . ALA A 1 88 ? -3.037 -12.328 6.055 1 98.81 88 ALA A CA 1
ATOM 666 C C . ALA A 1 88 ? -4.082 -13.305 5.523 1 98.81 88 ALA A C 1
ATOM 668 O O . ALA A 1 88 ? -4.578 -14.156 6.262 1 98.81 88 ALA A O 1
ATOM 669 N N . LEU A 1 89 ? -4.434 -13.102 4.301 1 98.62 89 LEU A N 1
ATOM 670 C CA . LEU A 1 89 ? -5.398 -14.008 3.688 1 98.62 89 LEU A CA 1
ATOM 671 C C . LEU A 1 89 ? -4.895 -15.453 3.738 1 98.62 89 LEU A C 1
ATOM 673 O O . LEU A 1 89 ? -5.621 -16.344 4.168 1 98.62 89 LEU A O 1
ATOM 677 N N . PHE A 1 90 ? -3.678 -15.672 3.32 1 98.75 90 PHE A N 1
ATOM 678 C CA . PHE A 1 90 ? -3.133 -17.031 3.32 1 98.75 90 PHE A CA 1
ATOM 679 C C . PHE A 1 90 ? -3.041 -17.578 4.742 1 98.75 90 PHE A C 1
ATOM 681 O O . PHE A 1 90 ? -3.311 -18.75 4.977 1 98.75 90 PHE A O 1
ATOM 688 N N . LYS A 1 91 ? -2.709 -16.75 5.672 1 98.25 91 LYS A N 1
ATOM 689 C CA . LYS A 1 91 ? -2.691 -17.156 7.074 1 98.25 91 LYS A CA 1
ATOM 690 C C . LYS A 1 91 ? -4.078 -1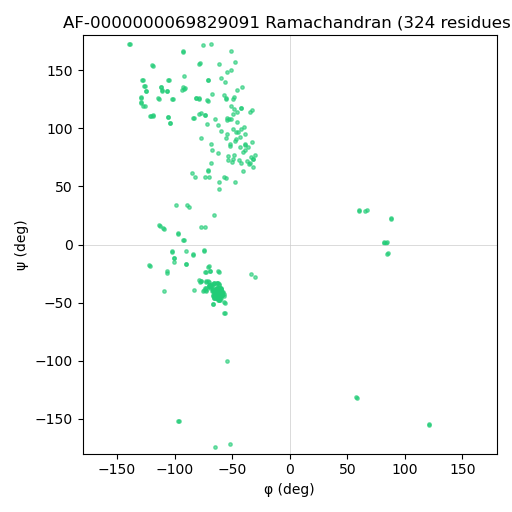7.578 7.539 1 98.25 91 LYS A C 1
ATOM 692 O O . LYS A 1 91 ? -4.227 -18.609 8.195 1 98.25 91 LYS A O 1
ATOM 697 N N . ARG A 1 92 ? -5.023 -16.859 7.23 1 97.81 92 ARG A N 1
ATOM 698 C CA . ARG A 1 92 ? -6.398 -17.125 7.641 1 97.81 92 ARG A CA 1
ATOM 699 C C . ARG A 1 92 ? -6.875 -18.484 7.121 1 97.81 92 ARG A C 1
ATOM 701 O O . ARG A 1 92 ? -7.598 -19.203 7.816 1 97.81 92 ARG A O 1
ATOM 708 N N . ILE A 1 93 ? -6.465 -18.734 5.984 1 97.62 93 ILE A N 1
ATOM 709 C CA . ILE A 1 93 ? -6.977 -19.969 5.395 1 97.62 93 ILE A CA 1
ATOM 710 C C . ILE A 1 93 ? -6.023 -21.125 5.695 1 97.62 93 ILE A C 1
ATOM 712 O O . ILE A 1 93 ? -6.117 -22.188 5.086 1 97.62 93 ILE A O 1
ATOM 716 N N . GLY A 1 94 ? -5.012 -20.828 6.457 1 97.44 94 GLY A N 1
ATOM 717 C CA . GLY A 1 94 ? -4.16 -21.891 6.996 1 97.44 94 GLY A CA 1
ATOM 718 C C . GLY A 1 94 ? -3.021 -22.266 6.066 1 97.44 94 GLY A C 1
ATOM 719 O O . GLY A 1 94 ? -2.502 -23.375 6.133 1 97.44 94 GLY A O 1
ATOM 720 N N . VAL A 1 95 ? -2.658 -21.438 5.203 1 98.19 95 VAL A N 1
ATOM 721 C CA . VAL A 1 95 ? -1.585 -21.703 4.25 1 98.19 95 VAL A CA 1
ATOM 722 C C . VAL A 1 95 ? -0.379 -20.828 4.574 1 98.19 95 VAL A C 1
ATOM 724 O O . VAL A 1 95 ? -0.529 -19.641 4.859 1 98.19 95 VAL A O 1
ATOM 727 N N . GLN A 1 96 ? 0.811 -21.438 4.594 1 97.38 96 GLN A N 1
ATOM 728 C CA . GLN A 1 96 ? 2.041 -20.703 4.84 1 97.38 96 GLN A CA 1
ATOM 729 C C . GLN A 1 96 ? 2.83 -20.5 3.549 1 97.38 96 GLN A C 1
ATOM 731 O O . GLN A 1 96 ? 3.568 -21.391 3.121 1 97.38 96 GLN A O 1
ATOM 736 N N . PRO A 1 97 ? 2.811 -19.328 3 1 98.75 97 PRO A N 1
ATOM 737 C CA . PRO A 1 97 ? 3.574 -19.078 1.775 1 98.75 97 PRO A CA 1
ATOM 738 C C . PRO A 1 97 ? 5.066 -18.891 2.041 1 98.75 97 PRO A C 1
ATOM 740 O O . PRO A 1 97 ? 5.461 -18.562 3.166 1 98.75 97 PRO A O 1
ATOM 743 N N . HIS A 1 98 ? 5.859 -19.156 0.991 1 98.88 98 HIS A N 1
ATOM 744 C CA . HIS A 1 98 ? 7.23 -18.672 0.976 1 98.88 98 HIS A CA 1
ATOM 745 C C . HIS A 1 98 ? 7.277 -17.188 0.594 1 98.88 98 HIS A C 1
ATOM 747 O O . HIS A 1 98 ? 6.957 -16.828 -0.54 1 98.88 98 HIS A O 1
ATOM 753 N N . VAL A 1 99 ? 7.656 -16.406 1.528 1 98.94 99 VAL A N 1
ATOM 754 C CA . VAL A 1 99 ? 7.605 -14.961 1.318 1 98.94 99 VAL A CA 1
ATOM 755 C C . VAL A 1 99 ? 9.023 -14.414 1.12 1 98.94 99 VAL A C 1
ATOM 757 O O . VAL A 1 99 ? 9.93 -14.75 1.881 1 98.94 99 VAL A O 1
ATOM 760 N N . ILE A 1 100 ? 9.172 -13.625 0.103 1 98.94 100 ILE A N 1
ATOM 761 C CA . ILE A 1 100 ? 10.43 -12.922 -0.139 1 98.94 100 ILE A CA 1
ATOM 762 C C . ILE A 1 100 ? 10.195 -11.414 -0.103 1 98.94 100 ILE A C 1
ATOM 764 O O . ILE A 1 100 ? 9.508 -10.867 -0.969 1 98.94 100 ILE A O 1
ATOM 768 N N . GLU A 1 101 ? 10.766 -10.875 0.958 1 98.88 101 GLU A N 1
ATOM 769 C CA . GLU A 1 101 ? 10.648 -9.422 1.105 1 98.88 101 GLU A CA 1
ATOM 770 C C . GLU A 1 101 ? 11.719 -8.695 0.291 1 98.88 101 GLU A C 1
ATOM 772 O O . GLU A 1 101 ? 12.883 -8.648 0.692 1 98.88 101 GLU A O 1
ATOM 777 N N . LEU A 1 102 ? 11.273 -8.047 -0.792 1 98.75 102 LEU A N 1
ATOM 778 C CA . LEU A 1 102 ? 12.203 -7.422 -1.724 1 98.75 102 LEU A CA 1
ATOM 779 C C . LEU A 1 102 ? 12.938 -6.262 -1.06 1 98.75 102 LEU A C 1
ATOM 781 O O . LEU A 1 102 ? 14.102 -6 -1.364 1 98.75 102 LEU A O 1
ATOM 785 N N . ASP A 1 103 ? 12.242 -5.559 -0.142 1 97.88 103 ASP A N 1
ATOM 786 C CA . ASP A 1 103 ? 12.797 -4.367 0.494 1 97.88 103 ASP A CA 1
ATOM 787 C C . ASP A 1 103 ? 13.852 -4.742 1.533 1 97.88 103 ASP A C 1
ATOM 789 O O . ASP A 1 103 ? 14.562 -3.871 2.049 1 97.88 103 ASP A O 1
ATOM 793 N N . GLN A 1 104 ? 14.039 -5.973 1.773 1 98.56 104 GLN A N 1
ATOM 794 C CA . GLN A 1 104 ? 14.984 -6.418 2.795 1 98.56 104 GLN A CA 1
ATOM 795 C C . GLN A 1 104 ? 16.156 -7.156 2.172 1 98.56 104 GLN A C 1
ATOM 797 O O . GLN A 1 104 ? 16.922 -7.82 2.875 1 98.56 104 GLN A O 1
ATOM 802 N N . LEU A 1 105 ? 16.359 -7.008 0.852 1 98.06 105 LEU A N 1
ATOM 803 C CA . LEU A 1 105 ? 17.406 -7.742 0.144 1 98.06 105 LEU A CA 1
ATOM 804 C C . LEU A 1 105 ? 18.516 -6.809 -0.299 1 98.06 105 LEU A C 1
ATOM 806 O O . LEU A 1 105 ? 19.312 -7.156 -1.175 1 98.06 105 LEU A O 1
ATOM 810 N N . GLY A 1 106 ? 18.547 -5.59 0.229 1 96.62 106 GLY A N 1
ATOM 811 C CA . GLY A 1 106 ? 19.547 -4.637 -0.2 1 96.62 106 GLY A CA 1
ATOM 812 C C . GLY A 1 106 ? 19.516 -4.359 -1.691 1 96.62 106 GLY A C 1
ATOM 813 O O . GLY A 1 106 ? 18.453 -4.133 -2.264 1 96.62 106 GLY A O 1
ATOM 814 N N . ALA A 1 107 ? 20.656 -4.414 -2.316 1 95.38 107 ALA A N 1
ATOM 815 C CA . ALA A 1 107 ? 20.781 -4.09 -3.734 1 95.38 107 ALA A CA 1
ATOM 816 C C . ALA A 1 107 ? 20.109 -5.152 -4.602 1 95.38 107 ALA A C 1
ATOM 818 O O . ALA A 1 107 ? 19.734 -4.879 -5.746 1 95.38 107 ALA A O 1
ATOM 819 N N . GLN A 1 108 ? 19.938 -6.328 -4.145 1 96.25 108 GLN A N 1
ATOM 820 C CA . GLN A 1 108 ? 19.328 -7.418 -4.906 1 96.25 108 GLN A CA 1
ATOM 821 C C . GLN A 1 108 ? 17.828 -7.215 -5.062 1 96.25 108 GLN A C 1
ATOM 823 O O . GL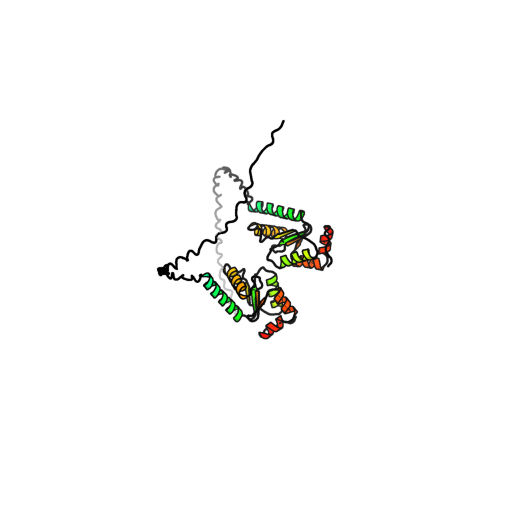N A 1 108 ? 17.203 -7.762 -5.98 1 96.25 108 GLN A O 1
ATOM 828 N N . GLY A 1 109 ? 17.281 -6.457 -4.16 1 97.88 109 GLY A N 1
ATOM 829 C CA . GLY A 1 109 ? 15.844 -6.234 -4.184 1 97.88 109 GLY A CA 1
ATOM 830 C C . GLY A 1 109 ? 15.344 -5.66 -5.496 1 97.88 109 GLY A C 1
ATOM 831 O O . GLY A 1 109 ? 14.555 -6.293 -6.195 1 97.88 109 GLY A O 1
ATOM 832 N N . PRO A 1 110 ? 15.906 -4.492 -5.809 1 97.5 110 PRO A N 1
ATOM 833 C CA . PRO A 1 110 ? 15.492 -3.885 -7.078 1 97.5 110 PRO A CA 1
ATOM 834 C C . PRO A 1 110 ? 15.828 -4.758 -8.289 1 97.5 110 PRO A C 1
ATOM 836 O O . PRO A 1 110 ? 15.07 -4.789 -9.258 1 97.5 110 PRO A O 1
ATOM 839 N N . GLN A 1 111 ? 16.891 -5.477 -8.289 1 97.25 111 GLN A N 1
ATOM 840 C CA . GLN A 1 111 ? 17.25 -6.359 -9.391 1 97.25 111 GLN A CA 1
ATOM 841 C C . GLN A 1 111 ? 16.266 -7.508 -9.531 1 97.25 111 GLN A C 1
ATOM 843 O O . GLN A 1 111 ? 15.844 -7.844 -10.641 1 97.25 111 GLN A O 1
ATOM 848 N N . LEU A 1 112 ? 15.922 -8.086 -8.438 1 98.31 112 LEU A N 1
ATOM 849 C CA . LEU A 1 112 ? 14.945 -9.172 -8.445 1 98.31 112 LEU A CA 1
ATOM 850 C C . LEU A 1 112 ? 13.586 -8.672 -8.938 1 98.31 112 LEU A C 1
ATOM 852 O O . LEU A 1 112 ? 12.898 -9.367 -9.688 1 98.31 112 LEU A O 1
ATOM 856 N N . GLN A 1 113 ? 13.234 -7.52 -8.516 1 98.44 113 GLN A N 1
ATOM 857 C CA . GLN A 1 113 ? 11.977 -6.93 -8.969 1 98.44 113 GLN A CA 1
ATOM 858 C C . GLN A 1 113 ? 11.969 -6.754 -10.484 1 98.44 113 GLN A C 1
ATOM 860 O O . GLN A 1 113 ? 10.945 -6.98 -11.133 1 98.44 113 GLN A O 1
ATOM 865 N N . LYS A 1 114 ? 13.094 -6.359 -11.078 1 98 114 LYS A N 1
ATOM 866 C CA . LYS A 1 114 ? 13.203 -6.246 -12.531 1 98 114 LYS A CA 1
ATOM 867 C C . LYS A 1 114 ? 13.047 -7.605 -13.203 1 98 114 LYS A C 1
ATOM 869 O O . LYS A 1 114 ? 12.398 -7.719 -14.242 1 98 114 LYS A O 1
ATOM 874 N N . VAL A 1 115 ? 13.617 -8.562 -12.641 1 98.31 115 VAL A N 1
ATOM 875 C CA . VAL A 1 115 ? 13.492 -9.914 -13.172 1 98.31 115 VAL A CA 1
ATOM 876 C C . VAL A 1 115 ? 12.031 -10.359 -13.117 1 98.31 115 VAL A C 1
ATOM 878 O O . VAL A 1 115 ? 11.508 -10.922 -14.086 1 98.31 115 VAL A O 1
ATOM 881 N N . LEU A 1 116 ? 11.344 -10.094 -11.984 1 98.69 116 LEU A N 1
ATOM 882 C CA . LEU A 1 116 ? 9.93 -10.43 -11.852 1 98.69 116 LEU A CA 1
ATOM 883 C C . LEU A 1 116 ? 9.102 -9.711 -12.914 1 98.69 116 LEU A C 1
ATOM 885 O O . LEU A 1 116 ? 8.195 -10.305 -13.5 1 98.69 116 LEU A O 1
ATOM 889 N N . GLU A 1 117 ? 9.422 -8.469 -13.117 1 98.62 117 GLU A N 1
ATOM 890 C CA . GLU A 1 117 ? 8.719 -7.707 -14.148 1 98.62 117 GLU A CA 1
ATOM 891 C C . GLU A 1 117 ? 8.883 -8.352 -15.523 1 98.62 117 GLU A C 1
ATOM 893 O O . GLU A 1 117 ? 7.922 -8.438 -16.281 1 98.62 117 GLU A O 1
ATOM 898 N N . ARG A 1 118 ? 10.031 -8.812 -15.805 1 97.56 118 ARG A N 1
ATOM 899 C CA . ARG A 1 118 ? 10.281 -9.469 -17.078 1 97.56 118 ARG A CA 1
ATOM 900 C C . ARG A 1 118 ? 9.508 -10.781 -17.188 1 97.56 118 ARG A C 1
ATOM 902 O O . ARG A 1 118 ? 8.953 -11.102 -18.234 1 97.56 118 ARG A O 1
ATOM 909 N N . LEU A 1 119 ? 9.461 -11.453 -16.141 1 97.88 119 LEU A N 1
ATOM 910 C CA . LEU A 1 119 ? 8.867 -12.781 -16.125 1 97.88 119 LEU A CA 1
ATOM 911 C C . LEU A 1 119 ? 7.34 -12.695 -16.109 1 97.88 119 LEU A C 1
ATOM 913 O O . LEU A 1 119 ? 6.656 -13.562 -16.656 1 97.88 119 LEU A O 1
ATOM 917 N N . THR A 1 120 ? 6.762 -11.672 -15.492 1 98.56 120 THR A N 1
ATOM 918 C CA . THR A 1 120 ? 5.328 -11.68 -15.219 1 98.56 120 THR A CA 1
ATOM 919 C C . THR A 1 120 ? 4.637 -10.492 -15.875 1 98.56 120 THR A C 1
ATOM 921 O O . THR A 1 120 ? 3.41 -10.461 -15.984 1 98.56 120 THR A O 1
ATOM 924 N N . GLY A 1 121 ? 5.355 -9.5 -16.234 1 98.44 121 GLY A N 1
ATOM 925 C CA . GLY A 1 121 ? 4.785 -8.25 -16.719 1 98.44 121 GLY A CA 1
ATOM 926 C C . GLY A 1 121 ? 4.344 -7.328 -15.594 1 98.44 121 GLY A C 1
ATOM 927 O O . GLY A 1 121 ? 3.816 -6.242 -15.844 1 98.44 121 GLY A O 1
ATOM 928 N N . GLN A 1 122 ? 4.586 -7.789 -14.383 1 98.62 122 GLN A N 1
ATOM 929 C CA . GLN A 1 122 ? 4.156 -7.031 -13.211 1 98.62 122 GLN A CA 1
ATOM 930 C C . GLN A 1 122 ? 5.355 -6.535 -12.406 1 98.62 122 GLN A C 1
ATOM 932 O O . GLN A 1 122 ? 6.18 -7.328 -11.961 1 98.62 122 GLN A O 1
ATOM 937 N N . SER A 1 123 ? 5.402 -5.262 -12.156 1 97.69 123 SER A N 1
ATOM 938 C CA . SER A 1 123 ? 6.488 -4.668 -11.383 1 97.69 123 SER A CA 1
ATOM 939 C C . SER A 1 123 ? 6.055 -4.379 -9.953 1 97.69 123 SER A C 1
ATOM 941 O O . SER A 1 123 ? 6.875 -3.99 -9.117 1 97.69 123 SER A O 1
ATOM 943 N N . THR A 1 124 ? 4.734 -4.57 -9.609 1 98.44 124 THR A N 1
ATOM 944 C CA . THR A 1 124 ? 4.172 -4.238 -8.305 1 98.44 124 THR A CA 1
ATOM 945 C C . THR A 1 124 ? 4.215 -5.445 -7.375 1 98.44 124 THR A C 1
ATOM 947 O O . THR A 1 124 ? 4.562 -6.551 -7.797 1 98.44 124 THR A O 1
ATOM 950 N N . VAL A 1 125 ? 4 -5.176 -6.145 1 98.81 125 VAL A N 1
ATOM 951 C CA . VAL A 1 125 ? 3.846 -6.211 -5.129 1 98.81 125 VAL A CA 1
ATOM 952 C C . VAL A 1 125 ? 2.465 -6.102 -4.488 1 98.81 125 VAL A C 1
ATOM 954 O O . VAL A 1 125 ? 1.836 -5.043 -4.531 1 98.81 125 VAL A O 1
ATOM 957 N N . PRO A 1 126 ? 2.018 -7.105 -4.016 1 98.94 126 PRO A N 1
ATOM 958 C CA . PRO A 1 126 ? 2.564 -8.461 -4.039 1 98.94 126 PRO A CA 1
ATOM 959 C C . PRO A 1 126 ? 2.498 -9.102 -5.426 1 98.94 126 PRO A C 1
ATOM 961 O O . PRO A 1 126 ? 1.576 -8.82 -6.195 1 98.94 126 PRO A O 1
ATOM 964 N N . ASN A 1 127 ? 3.549 -9.82 -5.719 1 98.94 127 ASN A N 1
ATOM 965 C CA . ASN A 1 127 ? 3.592 -10.703 -6.879 1 98.94 127 ASN A CA 1
ATOM 966 C C . ASN A 1 127 ? 3.471 -12.164 -6.473 1 98.94 127 ASN A C 1
ATOM 968 O O . ASN A 1 127 ? 4.41 -12.742 -5.922 1 98.94 127 ASN A O 1
ATOM 972 N N . VAL A 1 128 ? 2.33 -12.828 -6.785 1 99 128 VAL A N 1
ATOM 973 C CA . VAL A 1 128 ? 1.943 -14.078 -6.141 1 99 128 VAL A CA 1
ATOM 974 C C . VAL A 1 128 ? 2.01 -15.227 -7.152 1 99 128 VAL A C 1
ATOM 976 O O . VAL A 1 128 ? 1.537 -15.086 -8.289 1 99 128 VAL A O 1
ATOM 979 N N . PHE A 1 129 ? 2.574 -16.281 -6.691 1 98.94 129 PHE A N 1
ATOM 980 C CA . PHE A 1 129 ? 2.672 -17.516 -7.473 1 98.94 129 PHE A CA 1
ATOM 981 C C . PHE A 1 129 ? 2.09 -18.688 -6.699 1 98.94 129 PHE A C 1
ATOM 983 O O . PHE A 1 129 ? 2.344 -18.844 -5.504 1 98.94 129 PHE A O 1
ATOM 990 N N . ILE A 1 130 ? 1.326 -19.516 -7.363 1 98.88 130 ILE A N 1
ATOM 991 C CA . ILE A 1 130 ? 0.804 -20.766 -6.836 1 98.88 130 ILE A CA 1
ATOM 992 C C . ILE A 1 130 ? 1.103 -21.906 -7.812 1 98.88 130 ILE A C 1
ATOM 994 O O . ILE A 1 130 ? 0.717 -21.844 -8.984 1 98.88 130 ILE A O 1
ATOM 998 N N . GLY A 1 131 ? 1.791 -22.844 -7.293 1 98.31 131 GLY A N 1
ATOM 999 C CA . GLY A 1 131 ? 2.191 -23.938 -8.156 1 98.31 131 GLY A CA 1
ATOM 1000 C C . GLY A 1 131 ? 3.055 -23.5 -9.328 1 98.31 131 GLY A C 1
ATOM 1001 O O . GLY A 1 131 ? 2.912 -24 -10.438 1 98.31 131 GLY A O 1
ATOM 1002 N N . GLY A 1 132 ? 3.773 -22.453 -9.117 1 98.5 132 GLY A N 1
ATOM 1003 C CA . GLY A 1 132 ? 4.652 -21.953 -10.156 1 98.5 132 GLY A CA 1
ATOM 1004 C C . GLY A 1 132 ? 3.953 -21.031 -11.141 1 98.5 132 GLY A C 1
ATOM 1005 O O . GLY A 1 132 ? 4.598 -20.422 -11.992 1 98.5 132 GLY A O 1
ATOM 1006 N N . LYS A 1 133 ? 2.688 -20.922 -11.031 1 98.44 133 LYS A N 1
ATOM 1007 C CA . LYS A 1 133 ? 1.901 -20.078 -11.922 1 98.44 133 LYS A CA 1
ATOM 1008 C C . LYS A 1 133 ? 1.714 -18.688 -11.32 1 98.44 133 LYS A C 1
ATOM 1010 O O . LYS A 1 133 ? 1.368 -18.547 -10.148 1 98.44 133 LYS A O 1
ATOM 1015 N N . HIS A 1 134 ? 1.955 -17.703 -12.148 1 98.88 134 HIS A N 1
ATOM 1016 C CA . HIS A 1 134 ? 1.699 -16.328 -11.734 1 98.88 134 HIS A CA 1
ATOM 1017 C C . HIS A 1 134 ? 0.203 -16.047 -11.641 1 98.88 134 HIS A C 1
ATOM 1019 O O . HIS A 1 134 ? -0.525 -16.203 -12.625 1 98.88 134 HIS A O 1
ATOM 1025 N N . ILE A 1 135 ? -0.268 -15.578 -10.414 1 98.75 135 ILE A N 1
ATOM 1026 C CA . ILE A 1 135 ? -1.702 -15.359 -10.266 1 98.75 135 ILE A CA 1
ATOM 1027 C C . ILE A 1 135 ? -2 -13.867 -10.258 1 98.75 135 ILE A C 1
ATOM 1029 O O . ILE A 1 135 ? -3.141 -13.453 -10.484 1 98.75 135 ILE A O 1
ATOM 1033 N N . GLY A 1 136 ? -0.979 -13.078 -9.906 1 98.75 136 GLY A N 1
ATOM 1034 C CA . GLY A 1 136 ? -1.183 -11.633 -9.898 1 98.75 136 GLY A CA 1
ATOM 1035 C C . GLY A 1 136 ? -0.933 -11.008 -8.539 1 98.75 136 GLY A C 1
ATOM 1036 O O . GLY A 1 136 ? -0.086 -11.477 -7.781 1 98.75 136 GLY A O 1
ATOM 1037 N N . GLY A 1 137 ? -1.582 -9.875 -8.352 1 98.75 137 GLY A N 1
ATOM 1038 C CA . GLY A 1 137 ? -1.412 -9.102 -7.133 1 98.75 137 GLY A CA 1
ATOM 1039 C C . GLY A 1 137 ? -2.492 -9.375 -6.102 1 98.75 137 GLY A C 1
ATOM 1040 O O . GLY A 1 137 ? -3.041 -10.477 -6.043 1 98.75 137 GLY A O 1
ATOM 1041 N N . CYS A 1 138 ? -2.721 -8.344 -5.312 1 98.88 138 CYS A N 1
ATOM 1042 C CA . CYS A 1 138 ? -3.688 -8.438 -4.223 1 98.88 138 CYS A CA 1
ATOM 1043 C C . CYS A 1 138 ? -5.102 -8.602 -4.762 1 98.88 138 CYS A C 1
ATOM 1045 O O . CYS A 1 138 ? -5.82 -9.523 -4.371 1 98.88 138 CYS A O 1
ATOM 1047 N N . THR A 1 139 ? -5.441 -7.695 -5.691 1 98.44 139 THR A N 1
ATOM 1048 C CA . THR A 1 139 ? -6.785 -7.73 -6.258 1 98.44 139 THR A CA 1
ATOM 1049 C C . THR A 1 139 ? -7.07 -9.094 -6.891 1 98.44 139 THR A C 1
ATOM 1051 O O . THR A 1 139 ? -8.133 -9.672 -6.676 1 98.44 139 THR A O 1
ATOM 1054 N N . ASP A 1 140 ? -6.137 -9.656 -7.605 1 98.81 140 ASP A N 1
ATOM 1055 C CA . ASP A 1 140 ? -6.285 -10.945 -8.258 1 98.81 140 ASP A CA 1
ATOM 1056 C C . ASP A 1 140 ? -6.426 -12.07 -7.234 1 98.81 140 ASP A C 1
ATOM 1058 O O . ASP A 1 140 ? -7.285 -12.945 -7.375 1 98.81 140 ASP A O 1
ATOM 1062 N N . THR A 1 141 ? -5.621 -12.039 -6.227 1 98.88 141 THR A N 1
ATOM 1063 C CA . THR A 1 141 ? -5.621 -13.086 -5.211 1 98.88 141 THR A CA 1
ATOM 1064 C C . THR A 1 141 ? -6.938 -13.086 -4.438 1 98.88 141 THR A C 1
ATOM 1066 O O . THR A 1 141 ? -7.543 -14.141 -4.234 1 98.88 141 THR A O 1
ATOM 1069 N N . VAL A 1 142 ? -7.367 -11.938 -4.051 1 98.69 142 VAL A N 1
ATOM 1070 C CA . VAL A 1 142 ? -8.602 -11.805 -3.277 1 98.69 142 VAL A CA 1
ATOM 1071 C C . VAL A 1 142 ? -9.797 -12.219 -4.137 1 98.69 142 VAL A C 1
ATOM 1073 O O . VAL A 1 142 ? -10.703 -12.898 -3.654 1 98.69 142 VAL A O 1
ATOM 1076 N N . LYS A 1 143 ? -9.75 -11.82 -5.375 1 98.69 143 LYS A N 1
ATOM 1077 C CA . LYS A 1 143 ? -10.805 -12.219 -6.297 1 98.69 143 LYS A CA 1
ATOM 1078 C C . LYS A 1 143 ? -10.867 -13.742 -6.438 1 98.69 143 LYS A C 1
ATOM 1080 O O . LYS A 1 143 ? -11.953 -14.328 -6.395 1 98.69 143 LYS A O 1
ATOM 1085 N N . LEU A 1 144 ? -9.758 -14.336 -6.645 1 98.56 144 LEU A N 1
ATOM 1086 C CA . LEU A 1 144 ? -9.695 -15.789 -6.746 1 98.56 144 LEU A CA 1
ATOM 1087 C C . LEU A 1 144 ? -10.234 -16.438 -5.484 1 98.56 144 LEU A C 1
ATOM 1089 O O . LEU A 1 144 ? -10.922 -17.469 -5.555 1 98.56 144 LEU A O 1
ATOM 1093 N N . HIS A 1 145 ? -9.914 -15.891 -4.309 1 98.5 145 HIS A N 1
ATOM 1094 C CA . HIS A 1 145 ? -10.406 -16.422 -3.043 1 98.5 145 HIS A CA 1
ATOM 1095 C C . HIS A 1 145 ? -11.93 -16.328 -2.961 1 98.5 145 HIS A C 1
ATOM 1097 O O . HIS A 1 145 ? -12.602 -17.297 -2.605 1 98.5 145 HIS A O 1
ATOM 1103 N N . ARG A 1 146 ? -12.438 -15.164 -3.328 1 97.94 146 ARG A N 1
ATOM 1104 C CA . ARG A 1 146 ? -13.867 -14.922 -3.25 1 97.94 146 ARG A CA 1
ATOM 1105 C C . ARG A 1 146 ? -14.641 -15.867 -4.168 1 97.94 146 ARG A C 1
ATOM 1107 O O . ARG A 1 146 ? -15.734 -16.312 -3.83 1 97.94 146 ARG A O 1
ATOM 1114 N N . LYS A 1 147 ? -14.062 -16.203 -5.246 1 98 147 LYS A N 1
ATOM 1115 C CA . LYS A 1 147 ? -14.711 -17.062 -6.234 1 98 147 LYS A CA 1
ATOM 1116 C C . LYS A 1 147 ? -14.547 -18.531 -5.883 1 98 147 LYS A C 1
ATOM 1118 O O . LYS A 1 147 ? -15.117 -19.406 -6.543 1 98 147 LYS A O 1
ATOM 1123 N N . GLY A 1 148 ? -13.758 -18.797 -4.941 1 97.12 148 GLY A N 1
ATOM 1124 C CA . GLY A 1 148 ? -13.508 -20.172 -4.559 1 97.12 148 GLY A CA 1
ATOM 1125 C C . GLY A 1 148 ? -12.438 -20.844 -5.406 1 97.12 148 GLY A C 1
ATOM 1126 O O . GLY A 1 148 ? -12.078 -21.984 -5.164 1 97.12 148 GLY A O 1
ATOM 1127 N N . GLU A 1 149 ? -11.906 -20.094 -6.277 1 97.81 149 GLU A N 1
ATOM 1128 C CA . GLU A 1 149 ? -10.914 -20.641 -7.203 1 97.81 149 GLU A CA 1
ATOM 1129 C C . GLU A 1 149 ? -9.562 -20.812 -6.523 1 97.81 149 GLU A C 1
ATOM 1131 O O . GLU A 1 149 ? -8.797 -21.719 -6.875 1 97.81 149 GLU A O 1
ATOM 1136 N N . LEU A 1 150 ? -9.273 -19.984 -5.602 1 98.12 150 LEU A N 1
ATOM 1137 C CA . LEU A 1 150 ? -8.023 -20.094 -4.859 1 98.12 150 LEU A CA 1
ATOM 1138 C C . LEU A 1 150 ? -7.945 -21.438 -4.133 1 98.12 150 LEU A C 1
ATOM 1140 O O . LEU A 1 150 ? -6.922 -22.125 -4.184 1 98.12 150 LEU A O 1
ATOM 1144 N N . ALA A 1 151 ? -9.008 -21.781 -3.494 1 96.88 151 ALA A N 1
ATOM 1145 C CA . ALA A 1 151 ? -9.07 -23.062 -2.785 1 96.88 151 ALA A CA 1
ATOM 1146 C C . ALA A 1 151 ? -8.852 -24.234 -3.74 1 96.88 151 ALA A C 1
ATOM 1148 O O . ALA A 1 151 ? -8.148 -25.188 -3.408 1 96.88 151 ALA A O 1
ATOM 1149 N N . THR A 1 152 ? -9.453 -24.125 -4.844 1 96.94 152 THR A N 1
ATOM 1150 C CA . THR A 1 152 ? -9.312 -25.172 -5.855 1 96.94 152 THR A CA 1
ATOM 1151 C C . THR A 1 152 ? -7.855 -25.312 -6.285 1 96.94 152 THR A C 1
ATOM 1153 O O . THR A 1 152 ? -7.328 -26.422 -6.348 1 96.94 152 THR A O 1
ATOM 1156 N N . MET A 1 153 ? -7.199 -24.156 -6.531 1 97.62 153 MET A N 1
ATOM 1157 C CA . MET A 1 153 ? -5.797 -24.141 -6.941 1 97.62 153 MET A CA 1
ATOM 1158 C C . MET A 1 153 ? -4.914 -24.766 -5.871 1 97.62 153 MET A C 1
ATOM 1160 O O . MET A 1 153 ? -4.012 -25.547 -6.18 1 97.62 153 MET A O 1
ATOM 1164 N N . LEU A 1 154 ? -5.172 -24.516 -4.66 1 98.06 154 LEU A N 1
ATOM 1165 C CA . LEU A 1 154 ? -4.379 -25.031 -3.553 1 98.06 154 LEU A CA 1
ATOM 1166 C C . LEU A 1 154 ? -4.629 -26.531 -3.355 1 98.06 154 LEU A C 1
ATOM 1168 O O . LEU A 1 154 ? -3.701 -27.281 -3.072 1 98.06 154 LEU A O 1
ATOM 1172 N N . SER A 1 155 ? -5.887 -26.938 -3.516 1 96.56 155 SER A N 1
ATOM 1173 C CA . SER A 1 155 ? -6.23 -28.359 -3.391 1 96.56 155 SER A CA 1
ATOM 1174 C C . SER A 1 155 ? -5.504 -29.188 -4.438 1 96.56 155 SER A C 1
ATOM 1176 O O . SER A 1 155 ? -5.098 -30.328 -4.16 1 96.56 155 SER A O 1
ATOM 1178 N N . GLU A 1 156 ? -5.383 -28.656 -5.551 1 96.31 156 GLU A N 1
ATOM 1179 C CA . GLU A 1 156 ? -4.676 -29.344 -6.625 1 96.31 156 GLU A CA 1
ATOM 1180 C C . GLU A 1 156 ? -3.217 -29.594 -6.25 1 96.31 156 GLU A C 1
ATOM 1182 O O . GLU A 1 156 ? -2.564 -30.469 -6.828 1 96.31 156 GLU A O 1
ATOM 1187 N N . LEU A 1 157 ? -2.713 -28.828 -5.371 1 96.25 157 LEU A N 1
ATOM 1188 C CA . LEU A 1 157 ? -1.346 -28.969 -4.883 1 96.25 157 LEU A CA 1
ATOM 1189 C C . LEU A 1 157 ? -1.321 -29.75 -3.568 1 96.25 157 LEU A C 1
ATOM 1191 O O . LEU A 1 157 ? -0.297 -29.781 -2.883 1 96.25 157 LEU A O 1
ATOM 1195 N N . ASP A 1 158 ? -2.436 -30.312 -3.174 1 95.5 158 ASP A N 1
ATOM 1196 C CA . ASP A 1 158 ? -2.605 -31.094 -1.955 1 95.5 158 ASP A CA 1
ATOM 1197 C C . ASP A 1 158 ? -2.453 -30.219 -0.713 1 95.5 158 ASP A C 1
ATOM 1199 O O . ASP A 1 158 ? -1.873 -30.656 0.287 1 95.5 158 ASP A O 1
ATOM 1203 N N . ILE A 1 159 ? -2.818 -28.969 -0.929 1 94.25 159 ILE A N 1
ATOM 1204 C CA . ILE A 1 159 ? -2.867 -28.047 0.201 1 94.25 159 ILE A CA 1
ATOM 1205 C C . ILE A 1 159 ? -4.316 -27.844 0.64 1 94.25 159 ILE A C 1
ATOM 1207 O O . ILE A 1 159 ? -5.164 -27.438 -0.163 1 94.25 159 ILE A O 1
ATOM 1211 N N . ASP A 1 160 ? -4.594 -28.078 1.9 1 90.62 160 ASP A N 1
ATOM 1212 C CA . ASP A 1 160 ? -5.93 -27.906 2.461 1 90.62 160 ASP A CA 1
ATOM 1213 C C . ASP A 1 160 ? -6.105 -26.516 3.041 1 90.62 160 ASP A C 1
ATOM 1215 O O . ASP A 1 160 ? -5.199 -25.984 3.689 1 90.62 160 ASP A O 1
ATOM 1219 N N . VAL A 1 161 ? -7.258 -25.938 2.717 1 90.19 161 VAL A N 1
ATOM 1220 C CA . VAL A 1 161 ? -7.551 -24.594 3.242 1 90.19 161 VAL A CA 1
ATOM 1221 C C . VAL A 1 161 ? -8.578 -24.703 4.371 1 90.19 161 VAL A C 1
ATOM 1223 O O . VAL A 1 161 ? -9.43 -25.594 4.363 1 90.19 161 VAL A O 1
ATOM 1226 N N . ASN A 1 162 ? -8.398 -23.906 5.363 1 83.12 162 ASN A N 1
ATOM 1227 C CA . ASN A 1 162 ? -9.383 -23.812 6.438 1 83.12 162 ASN A CA 1
ATOM 1228 C C . ASN A 1 162 ? -10.633 -23.062 5.996 1 83.12 162 ASN A C 1
ATOM 1230 O O . ASN A 1 162 ? -10.539 -22.062 5.293 1 83.12 162 ASN A O 1
ATOM 1234 N N . ASN A 1 163 ? -11.805 -23.672 5.848 1 67.19 163 ASN A N 1
ATOM 1235 C CA . ASN A 1 163 ? -13.07 -23.047 5.48 1 67.19 163 ASN A CA 1
ATOM 1236 C C . ASN A 1 163 ? -13.617 -22.188 6.613 1 67.19 163 ASN A C 1
ATOM 1238 O O . ASN A 1 163 ? -13.82 -22.672 7.727 1 67.19 163 ASN A O 1
ATOM 1242 N N . SER A 1 164 ? -12.984 -21.188 6.996 1 50.22 164 SER A N 1
ATOM 1243 C CA . SER A 1 164 ? -13.742 -20.484 8.023 1 50.22 164 SER A CA 1
ATOM 1244 C C . SER A 1 164 ? -14.93 -19.734 7.426 1 50.22 164 SER A C 1
ATOM 1246 O O . SER A 1 164 ? -14.883 -19.312 6.266 1 50.22 164 SER A O 1
ATOM 1248 N N . MET B 1 1 ? 28.047 -48.625 96.062 1 27.94 1 MET B N 1
ATOM 1249 C CA . MET B 1 1 ? 28.875 -47.656 96.75 1 27.94 1 MET B CA 1
ATOM 1250 C C . MET B 1 1 ? 29.219 -46.469 95.812 1 27.94 1 MET B C 1
ATOM 1252 O O . MET B 1 1 ? 29.656 -46.688 94.688 1 27.94 1 MET B O 1
ATOM 1256 N N . PRO B 1 2 ? 28.656 -45.25 96.062 1 35.31 2 PRO B N 1
ATOM 1257 C CA . PRO B 1 2 ? 28.375 -43.938 95.438 1 35.31 2 PRO B CA 1
ATOM 1258 C C . PRO B 1 2 ? 29.641 -43.125 95.25 1 35.31 2 PRO B C 1
ATOM 1260 O O . PRO B 1 2 ? 30.297 -42.688 96.188 1 35.31 2 PRO B O 1
ATOM 1263 N N . PRO B 1 3 ? 30.625 -43.656 94.375 1 31.58 3 PRO B N 1
ATOM 1264 C CA . PRO B 1 3 ? 31.922 -43 94.5 1 31.58 3 PRO B CA 1
ATOM 1265 C C . PRO B 1 3 ? 31.828 -41.5 94.25 1 31.58 3 PRO B C 1
ATOM 1267 O O . PRO B 1 3 ? 30.922 -41.031 93.562 1 31.58 3 PRO B O 1
ATOM 1270 N N . ARG B 1 4 ? 32.406 -40.719 95.25 1 29.66 4 ARG B N 1
ATOM 1271 C CA . ARG B 1 4 ? 32.562 -39.312 95.688 1 29.66 4 ARG B CA 1
ATOM 1272 C C . ARG B 1 4 ? 33.156 -38.5 94.5 1 29.66 4 ARG B C 1
ATOM 1274 O O . ARG B 1 4 ? 33.812 -39.031 93.625 1 29.66 4 ARG B O 1
ATOM 1281 N N . SER B 1 5 ? 32.812 -37.219 94.375 1 28.94 5 SER B N 1
ATOM 1282 C CA . SER B 1 5 ? 32.562 -35.906 93.75 1 28.94 5 SER B CA 1
ATOM 1283 C C . SER B 1 5 ? 33.875 -35.125 93.625 1 28.94 5 SER B C 1
ATOM 1285 O O . SER B 1 5 ? 34.406 -34.594 94.625 1 28.94 5 SER B O 1
ATOM 1287 N N . LEU B 1 6 ? 34.938 -35.875 92.812 1 26.12 6 LEU B N 1
ATOM 1288 C CA . LEU B 1 6 ? 36.25 -35.25 92.875 1 26.12 6 LEU B CA 1
ATOM 1289 C C . LEU B 1 6 ? 36.156 -33.75 92.625 1 26.12 6 LEU B C 1
ATOM 1291 O O . LEU B 1 6 ? 35.219 -33.312 91.938 1 26.12 6 LEU B O 1
ATOM 1295 N N . THR B 1 7 ? 37.125 -32.844 93.062 1 24.45 7 THR B N 1
ATOM 1296 C CA . THR B 1 7 ? 37.594 -31.625 93.688 1 24.45 7 THR B CA 1
ATOM 1297 C C . THR B 1 7 ? 37.969 -30.578 92.625 1 24.45 7 THR B C 1
ATOM 1299 O O . THR B 1 7 ? 38 -29.391 92.938 1 24.45 7 THR B O 1
ATOM 1302 N N . LEU B 1 8 ? 38.156 -30.922 91.188 1 29.59 8 LEU B N 1
ATOM 1303 C CA . LEU B 1 8 ? 39.344 -30.203 90.75 1 29.59 8 LEU B CA 1
ATOM 1304 C C . LEU B 1 8 ? 39.094 -28.703 90.75 1 29.59 8 LEU B C 1
ATOM 1306 O O . LEU B 1 8 ? 38.062 -28.266 90.25 1 29.59 8 LEU B O 1
ATOM 1310 N N . SER B 1 9 ? 40 -27.906 91.375 1 25.23 9 SER B N 1
ATOM 1311 C CA . SER B 1 9 ? 40.281 -26.562 91.875 1 25.23 9 SER B CA 1
ATOM 1312 C C . SER B 1 9 ? 40.438 -25.578 90.688 1 25.23 9 SER B C 1
ATOM 1314 O O . SER B 1 9 ? 41.281 -25.75 89.812 1 25.23 9 SER B O 1
ATOM 1316 N N . ARG B 1 10 ? 39.281 -24.984 90.188 1 29.12 10 ARG B N 1
ATOM 1317 C CA . ARG B 1 10 ? 39.031 -24.109 89 1 29.12 10 ARG B CA 1
ATOM 1318 C C . ARG B 1 10 ? 39.844 -22.812 89.188 1 29.12 10 ARG B C 1
ATOM 1320 O O . ARG B 1 10 ? 39.594 -22.016 90.062 1 29.12 10 ARG B O 1
ATOM 1327 N N . LEU B 1 11 ? 41.25 -22.922 88.875 1 29.38 11 LEU B N 1
ATOM 1328 C CA . LEU B 1 11 ? 42.219 -21.844 89.062 1 29.38 11 LEU B CA 1
ATOM 1329 C C . LEU B 1 11 ? 41.688 -20.547 88.438 1 29.38 11 LEU B C 1
ATOM 1331 O O . LEU B 1 11 ? 41.094 -20.562 87.312 1 29.38 11 LEU B O 1
ATOM 1335 N N . PRO B 1 12 ? 41.594 -19.391 89.188 1 28.75 12 PRO B N 1
ATOM 1336 C CA . PRO B 1 12 ? 40.969 -18.094 88.938 1 28.75 12 PRO B CA 1
ATOM 1337 C C . PRO B 1 12 ? 41.719 -17.219 87.938 1 28.75 12 PRO B C 1
ATOM 1339 O O . PRO B 1 12 ? 42.906 -16.922 88.125 1 28.75 12 PRO B O 1
ATOM 1342 N N . VAL B 1 13 ? 42 -17.594 86.625 1 29.58 13 VAL B N 1
ATOM 1343 C CA . VAL B 1 13 ? 42.969 -16.844 85.875 1 29.58 13 VAL B CA 1
ATOM 1344 C C . VAL B 1 13 ? 42.656 -15.352 85.938 1 29.58 13 VAL B C 1
ATOM 1346 O O . VAL B 1 13 ? 41.5 -14.945 85.75 1 29.58 13 VAL B O 1
ATOM 1349 N N . ALA B 1 14 ? 43.625 -14.555 86.5 1 23.09 14 ALA B N 1
ATOM 1350 C CA . ALA B 1 14 ? 43.844 -13.164 86.812 1 23.09 14 ALA B CA 1
ATOM 1351 C C . ALA B 1 14 ? 43.594 -12.234 85.625 1 23.09 14 ALA B C 1
ATOM 1353 O O . ALA B 1 14 ? 44.031 -12.508 84.5 1 23.09 14 ALA B O 1
ATOM 1354 N N . ALA B 1 15 ? 42.5 -11.438 85.625 1 24.56 15 ALA B N 1
ATOM 1355 C CA . ALA B 1 15 ? 41.844 -10.461 84.75 1 24.56 15 ALA B CA 1
ATOM 1356 C C . ALA B 1 15 ? 42.781 -9.289 84.5 1 24.56 15 ALA B C 1
ATOM 1358 O O . ALA B 1 15 ? 42.969 -8.422 85.312 1 24.56 15 ALA B O 1
ATOM 1359 N N . LEU B 1 16 ? 44.156 -9.586 84.125 1 25.66 16 LEU B N 1
ATOM 1360 C CA . LEU B 1 16 ? 45.062 -8.445 84.125 1 25.66 16 LEU B CA 1
ATOM 1361 C C . LEU B 1 16 ? 44.531 -7.316 83.25 1 25.66 16 LEU B C 1
ATOM 1363 O O . LEU B 1 16 ? 44.25 -7.512 82.062 1 25.66 16 LEU B O 1
ATOM 1367 N N . GLY B 1 17 ? 43.812 -6.309 83.812 1 25.09 17 GLY B N 1
ATOM 1368 C CA . GLY B 1 17 ? 43.062 -5.141 83.375 1 25.09 17 GLY B CA 1
ATOM 1369 C C . GLY B 1 17 ? 43.906 -4.09 82.75 1 25.09 17 GLY B C 1
ATOM 1370 O O . GLY B 1 17 ? 43.469 -2.971 82.5 1 25.09 17 GLY B O 1
ATOM 1371 N N . LEU B 1 18 ? 45.156 -4.473 82.125 1 29.62 18 LEU B N 1
ATOM 1372 C CA . LEU B 1 18 ? 46 -3.303 82 1 29.62 18 LEU B CA 1
ATOM 1373 C C . LEU B 1 18 ? 45.312 -2.18 81.25 1 29.62 18 LEU B C 1
ATOM 1375 O O . LEU B 1 18 ? 44.531 -2.434 80.312 1 29.62 18 LEU B O 1
ATOM 1379 N N . PRO B 1 19 ? 45.219 -0.977 81.812 1 31.89 19 PRO B N 1
ATOM 1380 C CA . PRO B 1 19 ? 44.5 0.271 81.562 1 31.89 19 PRO B CA 1
ATOM 1381 C C . PRO B 1 19 ? 45 0.957 80.25 1 31.89 19 PRO B C 1
ATOM 1383 O O . PRO B 1 19 ? 46.219 1.012 80.062 1 31.89 19 PRO B O 1
ATOM 1386 N N . PHE B 1 20 ? 44.562 0.583 79.062 1 28.77 20 PHE B N 1
ATOM 1387 C CA . PHE B 1 20 ? 45.031 1.112 77.75 1 28.77 20 PHE B CA 1
ATOM 1388 C C . PHE B 1 20 ? 45.031 2.637 7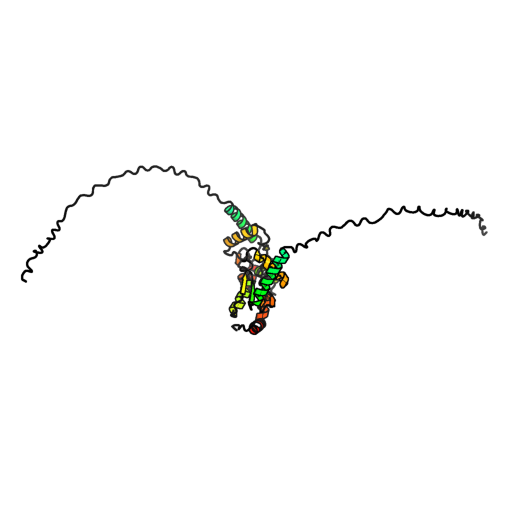7.75 1 28.77 20 PHE B C 1
ATOM 1390 O O . PHE B 1 20 ? 44.188 3.266 78.438 1 28.77 20 PHE B O 1
ATOM 1397 N N . SER B 1 21 ? 46.281 3.133 77.688 1 28.12 21 SER B N 1
ATOM 1398 C CA . SER B 1 21 ? 46.844 4.469 77.625 1 28.12 21 SER B CA 1
ATOM 1399 C C . SER B 1 21 ? 46.094 5.367 76.688 1 28.12 21 SER B C 1
ATOM 1401 O O . SER B 1 21 ? 45.625 4.918 75.625 1 28.12 21 SER B O 1
ATOM 1403 N N . SER B 1 22 ? 45.531 6.418 77.312 1 27.31 22 SER B N 1
ATOM 1404 C CA . SER B 1 22 ? 44.719 7.559 76.875 1 27.31 22 SER B CA 1
ATOM 1405 C C . SER B 1 22 ? 45.281 8.211 75.625 1 27.31 22 SER B C 1
ATOM 1407 O O . SER B 1 22 ? 46.469 8.172 75.375 1 27.31 22 SER B O 1
ATOM 1409 N N . CYS B 1 23 ? 44.406 8.453 74.688 1 33 23 CYS B N 1
ATOM 1410 C CA . CYS B 1 23 ? 44.125 8.891 73.312 1 33 23 CYS B CA 1
ATOM 1411 C C . CYS B 1 23 ? 44.781 10.258 73.062 1 33 23 CYS B C 1
ATOM 1413 O O . CYS B 1 23 ? 44.438 11.234 73.75 1 33 23 CYS B O 1
ATOM 1415 N N . SER B 1 24 ? 46.156 10.203 72.938 1 35.94 24 SER B N 1
ATOM 1416 C CA . SER B 1 24 ? 46.906 11.453 72.75 1 35.94 24 SER B CA 1
ATOM 1417 C C . SER B 1 24 ? 46.188 12.367 71.75 1 35.94 24 SER B C 1
ATOM 1419 O O . SER B 1 24 ? 45.656 11.898 70.75 1 35.94 24 SER B O 1
ATOM 1421 N N . PRO B 1 25 ? 45.781 13.516 72.25 1 38.75 25 PRO B N 1
ATOM 1422 C CA . PRO B 1 25 ? 44.938 14.438 71.438 1 38.75 25 PRO B CA 1
ATOM 1423 C C . PRO B 1 25 ? 45.531 14.797 70.125 1 38.75 25 PRO B C 1
ATOM 1425 O O . PRO B 1 25 ? 46.781 14.836 69.938 1 38.75 25 PRO B O 1
ATOM 1428 N N . PRO B 1 26 ? 44.969 14.242 69 1 38.47 26 PRO B N 1
ATOM 1429 C CA . PRO B 1 26 ? 45.531 14.328 67.688 1 38.47 26 PRO B CA 1
ATOM 1430 C C . PRO B 1 26 ? 46.094 15.719 67.375 1 38.47 26 PRO B C 1
ATOM 1432 O O . PRO B 1 26 ? 45.688 16.703 68 1 38.47 26 PRO B O 1
ATOM 1435 N N . PRO B 1 27 ? 47.219 15.742 66.812 1 43.78 27 PRO B N 1
ATOM 1436 C CA . PRO B 1 27 ? 48.062 16.875 66.438 1 43.78 27 PRO B CA 1
ATOM 1437 C C . PRO B 1 27 ? 47.312 17.969 65.688 1 43.78 27 PRO B C 1
ATOM 1439 O O . PRO B 1 27 ? 46.312 17.688 65 1 43.78 27 PRO B O 1
ATOM 1442 N N . PRO B 1 28 ? 47.219 19.188 66.25 1 37.28 28 PRO B N 1
ATOM 1443 C CA . PRO B 1 28 ? 46.406 20.25 65.688 1 37.28 28 PRO B CA 1
ATOM 1444 C C . PRO B 1 28 ? 46.656 20.453 64.188 1 37.28 28 PRO B C 1
ATOM 1446 O O . PRO B 1 28 ? 47.812 20.344 63.719 1 37.28 28 PRO B O 1
ATOM 1449 N N . ARG B 1 29 ? 45.812 19.922 63.312 1 34.41 29 ARG B N 1
ATOM 1450 C CA . ARG B 1 29 ? 45.875 19.969 61.875 1 34.41 29 ARG B CA 1
ATOM 1451 C C . ARG B 1 29 ? 46.188 21.375 61.375 1 34.41 29 ARG B C 1
ATOM 1453 O O . ARG B 1 29 ? 45.656 22.359 61.938 1 34.41 29 ARG B O 1
ATOM 1460 N N . LEU B 1 30 ? 47.406 21.562 60.938 1 35.38 30 LEU B N 1
ATOM 1461 C CA . LEU B 1 30 ? 47.875 22.766 60.25 1 35.38 30 LEU B CA 1
ATOM 1462 C C . LEU B 1 30 ? 46.906 23.234 59.188 1 35.38 30 LEU B C 1
ATOM 1464 O O . LEU B 1 30 ? 46.562 22.484 58.281 1 35.38 30 LEU B O 1
ATOM 1468 N N . ARG B 1 31 ? 46.031 24.234 59.562 1 34.22 31 ARG B N 1
ATOM 1469 C CA . ARG B 1 31 ? 45 24.844 58.719 1 34.22 31 ARG B CA 1
ATOM 1470 C C . ARG B 1 31 ? 45.594 25.359 57.406 1 34.22 31 ARG B C 1
ATOM 1472 O O . ARG B 1 31 ? 46.438 26.266 57.438 1 34.22 31 ARG B O 1
ATOM 1479 N N . PHE B 1 32 ? 45.906 24.484 56.406 1 38.31 32 PHE B N 1
ATOM 1480 C CA . PHE B 1 32 ? 46.375 25.047 55.125 1 38.31 32 PHE B CA 1
ATOM 1481 C C . PHE B 1 32 ? 45.438 26.156 54.688 1 38.31 32 PHE B C 1
ATOM 1483 O O . PHE B 1 32 ? 44.219 26.078 54.875 1 38.31 32 PHE B O 1
ATOM 1490 N N . PRO B 1 33 ? 46.031 27.406 54.375 1 38.59 33 PRO B N 1
ATOM 1491 C CA . PRO B 1 33 ? 45.344 28.641 53.969 1 38.59 33 PRO B CA 1
ATOM 1492 C C . PRO B 1 33 ? 44.375 28.422 52.812 1 38.59 33 PRO B C 1
ATOM 1494 O O . PRO B 1 33 ? 44.469 27.422 52.094 1 38.59 33 PRO B O 1
ATOM 1497 N N . ILE B 1 34 ? 43.5 29.484 52.594 1 32.91 34 ILE B N 1
ATOM 1498 C CA . ILE B 1 34 ? 42.219 29.859 52 1 32.91 34 ILE B CA 1
ATOM 1499 C C . ILE B 1 34 ? 42.281 29.672 50.469 1 32.91 34 ILE B C 1
ATOM 1501 O O . ILE B 1 34 ? 43.375 29.656 49.875 1 32.91 34 ILE B O 1
ATOM 1505 N N . ALA B 1 35 ? 41.125 30.125 49.688 1 35.78 35 ALA B N 1
ATOM 1506 C CA . ALA B 1 35 ? 40.062 29.938 48.719 1 35.78 35 ALA B CA 1
ATOM 1507 C C . ALA B 1 35 ? 40.469 30.5 47.344 1 35.78 35 ALA B C 1
ATOM 1509 O O . ALA B 1 35 ? 40.438 31.719 47.156 1 35.78 35 ALA B O 1
ATOM 1510 N N . ALA B 1 36 ? 41.719 30.5 46.812 1 38.06 36 ALA B N 1
ATOM 1511 C CA . ALA B 1 36 ? 41.688 31.312 45.594 1 38.06 36 ALA B CA 1
ATOM 1512 C C . ALA B 1 36 ? 40.562 30.844 44.656 1 38.06 36 ALA B C 1
ATOM 1514 O O . ALA B 1 36 ? 40.406 29.641 44.438 1 38.06 36 ALA B O 1
ATOM 1515 N N . ARG B 1 37 ? 39.438 31.641 44.5 1 32.5 37 ARG B N 1
ATOM 1516 C CA . ARG B 1 37 ? 38.25 31.547 43.625 1 32.5 37 ARG B CA 1
ATOM 1517 C C . ARG B 1 37 ? 38.656 31.312 42.156 1 32.5 37 ARG B C 1
ATOM 1519 O O . ARG B 1 37 ? 39.375 32.125 41.594 1 32.5 37 ARG B O 1
ATOM 1526 N N . ARG B 1 38 ? 39.156 30.125 41.781 1 37.31 38 ARG B N 1
ATOM 1527 C CA . ARG B 1 38 ? 39.25 29.906 40.344 1 37.31 38 ARG B CA 1
ATOM 1528 C C . ARG B 1 38 ? 38.031 30.453 39.594 1 37.31 38 ARG B C 1
ATOM 1530 O O . ARG B 1 38 ? 36.906 30.156 39.969 1 37.31 38 ARG B O 1
ATOM 1537 N N . ALA B 1 39 ? 38.094 31.641 38.938 1 39.81 39 ALA B N 1
ATOM 1538 C CA . ALA B 1 39 ? 37.156 32.219 37.938 1 39.81 39 ALA B CA 1
ATOM 1539 C C . ALA B 1 39 ? 36.688 31.172 36.938 1 39.81 39 ALA B C 1
ATOM 1541 O O . ALA B 1 39 ? 37.5 30.594 36.219 1 39.81 39 ALA B O 1
ATOM 1542 N N . ARG B 1 40 ? 35.875 30.234 37.344 1 38.97 40 ARG B N 1
ATOM 1543 C CA . ARG B 1 40 ? 35.281 29.359 36.344 1 38.97 40 ARG B CA 1
ATOM 1544 C C . ARG B 1 40 ? 34.75 30.156 35.188 1 38.97 40 ARG B C 1
ATOM 1546 O O . ARG B 1 40 ? 34 31.109 35.344 1 38.97 40 ARG B O 1
ATOM 1553 N N . SER B 1 41 ? 35.562 30.406 34.125 1 41.31 41 SER B N 1
ATOM 1554 C CA . SER B 1 41 ? 35.031 30.906 32.875 1 41.31 41 SER B CA 1
ATOM 1555 C C . SER B 1 41 ? 33.688 30.25 32.562 1 41.31 41 SER B C 1
ATOM 1557 O O . SER B 1 41 ? 33.562 29.016 32.562 1 41.31 41 SER B O 1
ATOM 1559 N N . LEU B 1 42 ? 32.625 30.781 33.062 1 39.16 42 LEU B N 1
ATOM 1560 C CA . LEU B 1 42 ? 31.281 30.422 32.594 1 39.16 42 LEU B CA 1
ATOM 1561 C C . LEU B 1 42 ? 31.25 30.281 31.062 1 39.16 42 LEU B C 1
ATOM 1563 O O . LEU B 1 42 ? 31.281 31.281 30.344 1 39.16 42 LEU B O 1
ATOM 1567 N N . ALA B 1 43 ? 32 29.312 30.516 1 42.47 43 ALA B N 1
ATOM 1568 C CA . ALA B 1 43 ? 31.719 29.047 29.109 1 42.47 43 ALA B CA 1
ATOM 1569 C C . ALA B 1 43 ? 30.219 28.922 28.875 1 42.47 43 ALA B C 1
ATOM 1571 O O . ALA B 1 43 ? 29.547 28.094 29.516 1 42.47 43 ALA B O 1
ATOM 1572 N N . THR B 1 44 ? 29.516 29.984 28.594 1 43.16 44 THR B N 1
ATOM 1573 C CA . THR B 1 44 ? 28.203 29.891 27.984 1 43.16 44 THR B CA 1
ATOM 1574 C C . THR B 1 44 ? 28.156 28.766 26.969 1 43.16 44 THR B C 1
ATOM 1576 O O . THR B 1 44 ? 28.875 28.797 25.969 1 43.16 44 THR B O 1
ATOM 1579 N N . ARG B 1 45 ? 28.156 27.594 27.328 1 41.56 45 ARG B N 1
ATOM 1580 C CA . ARG B 1 45 ? 27.781 26.625 26.297 1 41.56 45 ARG B CA 1
ATOM 1581 C C . ARG B 1 45 ? 26.578 27.109 25.5 1 41.56 45 ARG B C 1
ATOM 1583 O O . ARG B 1 45 ? 25.484 27.266 26.062 1 41.56 45 ARG B O 1
ATOM 1590 N N . ALA B 1 46 ? 26.703 27.922 24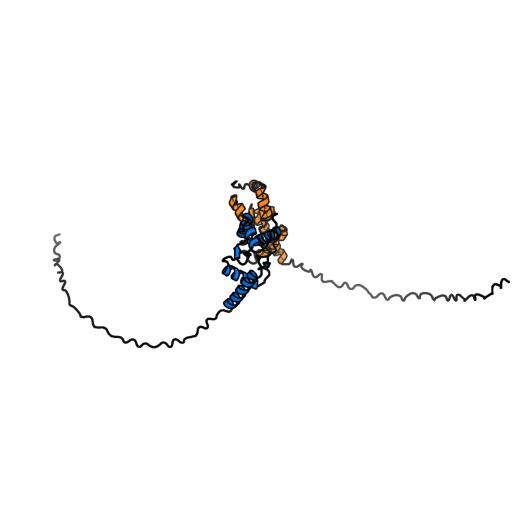.484 1 41.84 46 ALA B N 1
ATOM 1591 C CA . ALA B 1 46 ? 25.656 28.109 23.484 1 41.84 46 ALA B CA 1
ATOM 1592 C C . ALA B 1 46 ? 24.922 26.797 23.203 1 41.84 46 ALA B C 1
ATOM 1594 O O . ALA B 1 46 ? 25.547 25.781 22.922 1 41.84 46 ALA B O 1
ATOM 1595 N N . SER B 1 47 ? 23.969 26.5 24.016 1 41.69 47 SER B N 1
ATOM 1596 C CA . SER B 1 47 ? 23.078 25.453 23.531 1 41.69 47 SER B CA 1
ATOM 1597 C C . SER B 1 47 ? 22.922 25.516 22.016 1 41.69 47 SER B C 1
ATOM 1599 O O . SER B 1 47 ? 22.422 26.5 21.484 1 41.69 47 SER B O 1
ATOM 1601 N N . SER B 1 48 ? 23.875 25.109 21.344 1 40.56 48 SER B N 1
ATOM 1602 C CA . SER B 1 48 ? 23.641 24.922 19.906 1 40.56 48 SER B CA 1
ATOM 1603 C C . SER B 1 48 ? 22.219 24.453 19.641 1 40.56 48 SER B C 1
ATOM 1605 O O . SER B 1 48 ? 21.828 23.359 20.078 1 40.56 48 SER B O 1
ATOM 1607 N N . SER B 1 49 ? 21.25 25.203 19.812 1 44.75 49 SER B N 1
ATOM 1608 C CA . SER B 1 49 ? 20.031 24.812 19.125 1 44.75 49 SER B CA 1
ATOM 1609 C C . SER B 1 49 ? 20.328 24.062 17.828 1 44.75 49 SER B C 1
ATOM 1611 O O . SER B 1 49 ? 20.969 24.609 16.922 1 44.75 49 SER B O 1
ATOM 1613 N N . SER B 1 50 ? 20.688 22.875 17.859 1 49.69 50 SER B N 1
ATOM 1614 C CA . SER B 1 50 ? 20.984 22.047 16.688 1 49.69 50 SER B CA 1
ATOM 1615 C C . SER B 1 50 ? 20.125 22.422 15.492 1 49.69 50 SER B C 1
ATOM 1617 O O . SER B 1 50 ? 18.922 22.688 15.648 1 49.69 50 SER B O 1
ATOM 1619 N N . PRO B 1 51 ? 20.672 22.922 14.391 1 51.5 51 PRO B N 1
ATOM 1620 C CA . PRO B 1 51 ? 19.953 23.266 13.156 1 51.5 51 PRO B CA 1
ATOM 1621 C C . PRO B 1 51 ? 18.781 22.328 12.883 1 51.5 51 PRO B C 1
ATOM 1623 O O . PRO B 1 51 ? 17.812 22.719 12.211 1 51.5 51 PRO B O 1
ATOM 1626 N N . ASP B 1 52 ? 18.828 21 13.43 1 55.31 52 ASP B N 1
ATOM 1627 C CA . ASP B 1 52 ? 17.75 20.062 13.188 1 55.31 52 ASP B CA 1
ATOM 1628 C C . ASP B 1 52 ? 16.453 20.531 13.844 1 55.31 52 ASP B C 1
ATOM 1630 O O . ASP B 1 52 ? 15.367 20.344 13.289 1 55.31 52 ASP B O 1
ATOM 1634 N N . SER B 1 53 ? 16.594 21.219 15.055 1 61.53 53 SER B N 1
ATOM 1635 C CA . SER B 1 53 ? 15.406 21.703 15.75 1 61.53 53 SER B CA 1
ATOM 1636 C C . SER B 1 53 ? 14.758 22.859 14.984 1 61.53 53 SER B C 1
ATOM 1638 O O . SER B 1 53 ? 13.531 22.922 14.875 1 61.53 53 SER B O 1
ATOM 1640 N N . SER B 1 54 ? 15.656 23.656 14.383 1 67.56 54 SER B N 1
ATOM 1641 C CA . SER B 1 54 ? 15.094 24.812 13.688 1 67.56 54 SER B CA 1
ATOM 1642 C C . SER B 1 54 ? 14.422 24.391 12.383 1 67.56 54 SER B C 1
ATOM 1644 O O . SER B 1 54 ? 13.32 24.844 12.07 1 67.56 54 SER B O 1
ATOM 1646 N N . PHE B 1 55 ? 15.047 23.453 11.695 1 71.19 55 PHE B N 1
ATOM 1647 C CA . PHE B 1 55 ? 14.477 22.969 10.445 1 71.19 55 PHE B CA 1
ATOM 1648 C C . PHE B 1 55 ? 13.18 22.219 10.695 1 71.19 55 PHE B C 1
ATOM 1650 O O . PHE B 1 55 ? 12.18 22.438 10 1 71.19 55 PHE B O 1
ATOM 1657 N N . GLY B 1 56 ? 13.219 21.391 11.719 1 76.94 56 GLY B N 1
ATOM 1658 C CA . GLY B 1 56 ? 12.016 20.688 12.109 1 76.94 56 GLY B CA 1
ATOM 1659 C C . GLY B 1 56 ? 10.875 21.609 12.484 1 76.94 56 GLY B C 1
ATOM 1660 O O . GLY B 1 56 ? 9.719 21.375 12.125 1 76.94 56 GLY B O 1
ATOM 1661 N N . SER B 1 57 ? 11.273 22.75 13.164 1 84.56 57 SER B N 1
ATOM 1662 C CA . SER B 1 57 ? 10.258 23.719 13.578 1 84.56 57 SER B CA 1
ATOM 1663 C C . SER B 1 57 ? 9.664 24.438 12.375 1 84.56 57 SER B C 1
ATOM 1665 O O . SER B 1 57 ? 8.453 24.656 12.312 1 84.56 57 SER B O 1
ATOM 1667 N N . ARG B 1 58 ? 10.414 24.719 11.414 1 89.5 58 ARG B N 1
ATOM 1668 C CA . ARG B 1 58 ? 9.93 25.391 10.211 1 89.5 58 ARG B CA 1
ATOM 1669 C C . ARG B 1 58 ? 9.023 24.484 9.398 1 89.5 58 ARG B C 1
ATOM 1671 O O . ARG B 1 58 ? 8.016 24.922 8.844 1 89.5 58 ARG B O 1
ATOM 1678 N N . MET B 1 59 ? 9.336 23.234 9.406 1 93.62 59 MET B N 1
ATOM 1679 C CA . MET B 1 59 ? 8.531 22.266 8.656 1 93.62 59 MET B CA 1
ATOM 1680 C C . MET B 1 59 ? 7.199 22.016 9.352 1 93.62 59 MET B C 1
ATOM 1682 O O . MET B 1 59 ? 6.168 21.891 8.688 1 93.62 59 MET B O 1
ATOM 1686 N N . GLU B 1 60 ? 7.312 22 10.633 1 95.62 60 GLU B N 1
ATOM 1687 C CA . GLU B 1 60 ? 6.074 21.859 11.398 1 95.62 60 GLU B CA 1
ATOM 1688 C C . GLU B 1 60 ? 5.129 23.031 11.125 1 95.62 60 GLU B C 1
ATOM 1690 O O . GLU B 1 60 ? 3.924 22.844 10.961 1 95.62 60 GLU B O 1
ATOM 1695 N N . ASP B 1 61 ? 5.648 24.172 11.047 1 96 61 ASP B N 1
ATOM 1696 C CA . ASP B 1 61 ? 4.852 25.344 10.727 1 96 61 ASP B CA 1
ATOM 1697 C C . ASP B 1 61 ? 4.246 25.25 9.328 1 96 61 ASP B C 1
ATOM 1699 O O . ASP B 1 61 ? 3.111 25.672 9.102 1 96 61 ASP B O 1
ATOM 1703 N N . SER B 1 62 ? 4.992 24.719 8.43 1 96.06 62 SER B N 1
ATOM 1704 C CA . SER B 1 62 ? 4.492 24.531 7.074 1 96.06 62 SER B CA 1
ATOM 1705 C C . SER B 1 62 ? 3.328 23.547 7.039 1 96.06 62 SER B C 1
ATOM 1707 O O . SER B 1 62 ? 2.357 23.766 6.309 1 96.06 62 SER B O 1
ATOM 1709 N N . VAL B 1 63 ? 3.406 22.516 7.824 1 98.31 63 VAL B N 1
ATOM 1710 C CA . VAL B 1 63 ? 2.318 21.547 7.91 1 98.31 63 VAL B CA 1
ATOM 1711 C C . VAL B 1 63 ? 1.07 22.219 8.477 1 98.31 63 VAL B C 1
ATOM 1713 O O . VAL B 1 63 ? -0.023 22.078 7.922 1 98.31 63 VAL B O 1
ATOM 1716 N N . LYS B 1 64 ? 1.245 22.953 9.492 1 97.81 64 LYS B N 1
ATOM 1717 C CA . LYS B 1 64 ? 0.122 23.641 10.133 1 97.81 64 LYS B CA 1
ATOM 1718 C C . LYS B 1 64 ? -0.538 24.625 9.172 1 97.81 64 LYS B C 1
ATOM 1720 O O . LYS B 1 64 ? -1.766 24.719 9.125 1 97.81 64 LYS B O 1
ATOM 1725 N N . ARG B 1 65 ? 0.219 25.359 8.422 1 98.12 65 ARG B N 1
ATOM 1726 C CA . ARG B 1 65 ? -0.321 26.281 7.434 1 98.12 65 ARG B CA 1
ATOM 1727 C C . ARG B 1 65 ? -1.089 25.531 6.348 1 98.12 65 ARG B C 1
ATOM 1729 O O . ARG B 1 65 ? -2.172 25.953 5.941 1 98.12 65 ARG B O 1
ATOM 1736 N N . THR B 1 66 ? -0.456 24.391 5.902 1 98.44 66 THR B N 1
ATOM 1737 C CA . THR B 1 66 ? -1.121 23.578 4.891 1 98.44 66 THR B CA 1
ATOM 1738 C C . THR B 1 66 ? -2.482 23.109 5.387 1 98.44 66 THR B C 1
ATOM 1740 O O . THR B 1 66 ? -3.475 23.188 4.66 1 98.44 66 THR B O 1
ATOM 1743 N N . LEU B 1 67 ? -2.506 22.703 6.602 1 98.62 67 LEU B N 1
ATOM 1744 C CA . LEU B 1 67 ? -3.734 22.156 7.176 1 98.62 67 LEU B CA 1
ATOM 1745 C C . LEU B 1 67 ? -4.766 23.266 7.387 1 98.62 67 LEU B C 1
ATOM 1747 O O . LEU B 1 67 ? -5.969 23.016 7.289 1 98.62 67 LEU B O 1
ATOM 1751 N N . ALA B 1 68 ? -4.316 24.438 7.664 1 98.19 68 ALA B N 1
ATOM 1752 C CA . ALA B 1 68 ? -5.207 25.578 7.855 1 98.19 68 ALA B CA 1
ATOM 1753 C C . ALA B 1 68 ? -5.789 26.047 6.527 1 98.19 68 ALA B C 1
ATOM 1755 O O . ALA B 1 68 ? -6.938 26.484 6.465 1 98.19 68 ALA B O 1
ATOM 1756 N N . ASP B 1 69 ? -5.086 25.922 5.473 1 98.38 69 ASP B N 1
ATOM 1757 C CA . ASP B 1 69 ? -5.445 26.5 4.184 1 98.38 69 ASP B CA 1
ATOM 1758 C C . ASP B 1 69 ? -6.289 25.531 3.359 1 98.38 69 ASP B C 1
ATOM 1760 O O . ASP B 1 69 ? -6.906 25.922 2.365 1 98.38 69 ASP B O 1
ATOM 1764 N N . ASN B 1 70 ? -6.289 24.234 3.729 1 98.69 70 ASN B N 1
ATOM 1765 C CA . ASN B 1 70 ? -6.969 23.219 2.938 1 98.69 70 ASN B CA 1
ATOM 1766 C C . ASN B 1 70 ? -7.902 22.359 3.797 1 98.69 70 ASN B C 1
ATOM 1768 O O . ASN B 1 70 ? -7.473 21.781 4.789 1 98.69 70 ASN B O 1
ATOM 1772 N N . PRO B 1 71 ? -9.141 22.266 3.422 1 98.38 71 PRO B N 1
ATOM 1773 C CA . PRO B 1 71 ? -10.117 21.562 4.254 1 98.38 71 PRO B CA 1
ATOM 1774 C C . PRO B 1 71 ? -9.852 20.047 4.32 1 98.38 71 PRO B C 1
ATOM 1776 O O . PRO B 1 71 ? -10.164 19.406 5.324 1 98.38 71 PRO B O 1
ATOM 1779 N N . VAL B 1 72 ? -9.367 19.5 3.229 1 98.88 72 VAL B N 1
ATOM 1780 C CA . VAL B 1 72 ? -9.008 18.078 3.178 1 98.88 72 VAL B CA 1
ATOM 1781 C C . VAL B 1 72 ? -7.578 17.938 2.676 1 98.88 72 VAL B C 1
ATOM 1783 O O . VAL B 1 72 ? -7.246 18.391 1.58 1 98.88 72 VAL B O 1
ATOM 1786 N N . VAL B 1 73 ? -6.645 17.344 3.494 1 98.94 73 VAL B N 1
ATOM 1787 C CA . VAL B 1 73 ? -5.246 17.141 3.135 1 98.94 73 VAL B CA 1
ATOM 1788 C C . VAL B 1 73 ? -4.879 15.664 3.289 1 98.94 73 VAL B C 1
ATOM 1790 O O . VAL B 1 73 ? -5.23 15.031 4.285 1 98.94 73 VAL B O 1
ATOM 1793 N N . ILE B 1 74 ? -4.246 15.102 2.312 1 99 74 ILE B N 1
ATOM 1794 C CA . ILE B 1 74 ? -3.74 13.734 2.365 1 99 74 ILE B CA 1
ATOM 1795 C C . ILE B 1 74 ? -2.229 13.734 2.146 1 99 74 ILE B C 1
ATOM 1797 O O . ILE B 1 74 ? -1.75 14.109 1.073 1 99 74 ILE B O 1
ATOM 1801 N N . TYR B 1 75 ? -1.483 13.43 3.17 1 98.94 75 TYR B N 1
ATOM 1802 C CA . TYR B 1 75 ? -0.094 13.047 2.939 1 98.94 75 TYR B CA 1
ATOM 1803 C C . TYR B 1 75 ? 0.003 11.602 2.463 1 98.94 75 TYR B C 1
ATOM 1805 O O . TYR B 1 75 ? -0.522 10.695 3.107 1 98.94 75 TYR B O 1
ATOM 1813 N N . SER B 1 76 ? 0.642 11.414 1.385 1 98.94 76 SER B N 1
ATOM 1814 C CA . SER B 1 76 ? 0.533 10.195 0.591 1 98.94 76 SER B CA 1
ATOM 1815 C C . SER B 1 76 ? 1.891 9.766 0.043 1 98.94 76 SER B C 1
ATOM 1817 O O . SER B 1 76 ? 2.9 10.43 0.286 1 98.94 76 SER B O 1
ATOM 1819 N N . LYS B 1 77 ? 1.892 8.609 -0.549 1 98.44 77 LYS B N 1
ATOM 1820 C CA . LYS B 1 77 ? 2.896 8.164 -1.509 1 98.44 77 LYS B CA 1
ATOM 1821 C C . LYS B 1 77 ? 2.242 7.645 -2.787 1 98.44 77 LYS B C 1
ATOM 1823 O O . LYS B 1 77 ? 1.209 6.973 -2.736 1 98.44 77 LYS B O 1
ATOM 1828 N N . SER B 1 78 ? 2.914 7.988 -3.889 1 98.19 78 SER B N 1
ATOM 1829 C CA . SER B 1 78 ? 2.244 7.82 -5.176 1 98.19 78 SER B CA 1
ATOM 1830 C C . SER B 1 78 ? 2.092 6.348 -5.531 1 98.19 78 SER B C 1
ATOM 1832 O O . SER B 1 78 ? 1.217 5.98 -6.32 1 98.19 78 SER B O 1
ATOM 1834 N N . TRP B 1 79 ? 2.875 5.555 -4.887 1 95.69 79 TRP B N 1
ATOM 1835 C CA . TRP B 1 79 ? 2.898 4.145 -5.254 1 95.69 79 TRP B CA 1
ATOM 1836 C C . TRP B 1 79 ? 2.061 3.314 -4.289 1 95.69 79 TRP B C 1
ATOM 1838 O O . TRP B 1 79 ? 1.828 2.125 -4.52 1 95.69 79 TRP B O 1
ATOM 1848 N N . CYS B 1 80 ? 1.66 3.824 -3.242 1 98.19 80 CYS B N 1
ATOM 1849 C CA . CYS B 1 80 ? 1.039 3.072 -2.158 1 98.19 80 CYS B CA 1
ATOM 1850 C C . CYS B 1 80 ? -0.435 2.816 -2.445 1 98.19 80 CYS B C 1
ATOM 1852 O O . CYS B 1 80 ? -1.212 3.758 -2.615 1 98.19 80 CYS B O 1
ATOM 1854 N N . SER B 1 81 ? -0.84 1.598 -2.393 1 98.38 81 SER B N 1
ATOM 1855 C CA . SER B 1 81 ? -2.191 1.209 -2.783 1 98.38 81 SER B CA 1
ATOM 1856 C C . SER B 1 81 ? -3.227 1.747 -1.802 1 98.38 81 SER B C 1
ATOM 1858 O O . SER B 1 81 ? -4.34 2.105 -2.197 1 98.38 81 SER B O 1
ATOM 1860 N N . TYR B 1 82 ? -2.877 1.783 -0.537 1 98.69 82 TYR B N 1
ATOM 1861 C CA . TYR B 1 82 ? -3.812 2.318 0.447 1 98.69 82 TYR B CA 1
ATOM 1862 C C . TYR B 1 82 ? -4.027 3.812 0.24 1 98.69 82 TYR B C 1
ATOM 1864 O O . TYR B 1 82 ? -5.141 4.316 0.405 1 98.69 82 TYR B O 1
ATOM 1872 N N . SER B 1 83 ? -2.967 4.527 -0.063 1 98.94 83 SER B N 1
ATOM 1873 C CA . SER B 1 83 ? -3.111 5.938 -0.417 1 98.94 83 SER B CA 1
ATOM 1874 C C . SER B 1 83 ? -4 6.109 -1.643 1 98.94 83 SER B C 1
ATOM 1876 O O . SER B 1 83 ? -4.844 7.012 -1.683 1 98.94 83 SER B O 1
ATOM 1878 N N . MET B 1 84 ? -3.846 5.258 -2.662 1 98.75 84 MET B N 1
ATOM 1879 C CA . MET B 1 84 ? -4.684 5.328 -3.857 1 98.75 84 MET B CA 1
ATOM 1880 C C . MET B 1 84 ? -6.148 5.098 -3.51 1 98.75 84 MET B C 1
ATOM 1882 O O . MET B 1 84 ? -7.035 5.758 -4.059 1 98.75 84 MET B O 1
ATOM 1886 N N . GLU B 1 85 ? -6.348 4.223 -2.637 1 98.69 85 GLU B N 1
ATOM 1887 C CA . GLU B 1 85 ? -7.715 3.914 -2.223 1 98.69 85 GLU B CA 1
ATOM 1888 C C . GLU B 1 85 ? -8.391 5.133 -1.603 1 98.69 85 GLU B C 1
ATOM 1890 O O . GLU B 1 85 ? -9.531 5.453 -1.937 1 98.69 85 GLU B O 1
ATOM 1895 N N . VAL B 1 86 ? -7.684 5.77 -0.705 1 98.94 86 VAL B N 1
ATOM 1896 C CA . VAL B 1 86 ? -8.227 6.945 -0.03 1 98.94 86 VAL B CA 1
ATOM 1897 C C . VAL B 1 86 ? -8.469 8.062 -1.045 1 98.94 86 VAL B C 1
ATOM 1899 O O . VAL B 1 86 ? -9.516 8.711 -1.019 1 98.94 86 VAL B O 1
ATOM 1902 N N . LYS B 1 87 ? -7.527 8.289 -1.914 1 98.88 87 LYS B N 1
ATOM 1903 C CA . LYS B 1 87 ? -7.711 9.289 -2.961 1 98.88 87 LYS B CA 1
ATOM 1904 C C . LYS B 1 87 ? -8.922 8.969 -3.826 1 98.88 87 LYS B C 1
ATOM 1906 O O . LYS B 1 87 ? -9.711 9.852 -4.156 1 98.88 87 LYS B O 1
ATOM 1911 N N . ALA B 1 88 ? -9.109 7.789 -4.188 1 98.81 88 ALA B N 1
ATOM 1912 C CA . ALA B 1 88 ? -10.234 7.359 -5.008 1 98.81 88 ALA B CA 1
ATOM 1913 C C . ALA B 1 88 ? -11.562 7.582 -4.277 1 98.81 88 ALA B C 1
ATOM 1915 O O . ALA B 1 88 ? -12.555 7.961 -4.895 1 98.81 88 ALA B O 1
ATOM 1916 N N . LEU B 1 89 ? -11.547 7.262 -3.037 1 98.56 89 LEU B N 1
ATOM 1917 C CA . LEU B 1 89 ? -12.75 7.477 -2.244 1 98.56 89 LEU B CA 1
ATOM 1918 C C . LEU B 1 89 ? -13.188 8.938 -2.299 1 98.56 89 LEU B C 1
ATOM 1920 O O . LEU B 1 89 ? -14.352 9.234 -2.572 1 98.56 89 LEU B O 1
ATOM 1924 N N . PHE B 1 90 ? -12.266 9.844 -2.047 1 98.75 90 PHE B N 1
ATOM 1925 C CA . PHE B 1 90 ? -12.602 11.266 -2.062 1 98.75 90 PHE B CA 1
ATOM 1926 C C . PHE B 1 90 ? -13.055 11.695 -3.451 1 98.75 90 PHE B C 1
ATOM 1928 O O . PHE B 1 90 ? -13.984 12.5 -3.588 1 98.75 90 PHE B O 1
ATOM 1935 N N . LYS B 1 91 ? -12.453 11.164 -4.461 1 98.25 91 LYS B N 1
ATOM 1936 C CA . LYS B 1 91 ? -12.883 11.438 -5.828 1 98.25 91 LYS B CA 1
ATOM 1937 C C . LYS B 1 91 ? -14.312 10.977 -6.062 1 98.25 91 LYS B C 1
ATOM 1939 O O . LYS B 1 91 ? -15.125 11.695 -6.645 1 98.25 91 LYS B O 1
ATOM 1944 N N . ARG B 1 92 ? -14.617 9.852 -5.656 1 97.75 92 ARG B N 1
ATOM 1945 C CA . ARG B 1 92 ? -15.938 9.258 -5.848 1 97.75 92 ARG B CA 1
ATOM 1946 C C . ARG B 1 92 ? -17.016 10.117 -5.195 1 97.75 92 ARG B C 1
ATOM 1948 O O . ARG B 1 92 ? -18.125 10.25 -5.734 1 97.75 92 ARG B O 1
ATOM 1955 N N . ILE B 1 93 ? -16.688 10.609 -4.133 1 97.62 93 ILE B N 1
ATOM 1956 C CA . ILE B 1 93 ? -17.719 11.352 -3.412 1 97.62 93 ILE B CA 1
ATOM 1957 C C . ILE B 1 93 ? -17.656 12.828 -3.795 1 97.62 93 ILE B C 1
ATOM 1959 O O . ILE B 1 93 ? -18.266 13.672 -3.131 1 97.62 93 ILE B O 1
ATOM 1963 N N . GLY B 1 94 ? -16.797 13.141 -4.707 1 97.38 94 GLY B N 1
ATOM 1964 C CA . GLY B 1 94 ? -16.797 14.461 -5.312 1 97.38 94 GLY B CA 1
ATOM 1965 C C . GLY B 1 94 ? -15.961 15.469 -4.543 1 97.38 94 GLY B C 1
ATOM 1966 O O . GLY B 1 94 ? -16.203 16.672 -4.629 1 97.38 94 GLY B O 1
ATOM 1967 N N . VAL B 1 95 ? -15.047 15.047 -3.779 1 98.12 95 VAL B N 1
ATOM 1968 C CA . VAL B 1 95 ? -14.188 15.922 -2.988 1 98.12 95 VAL B CA 1
ATOM 1969 C C . VAL B 1 95 ? -12.758 15.875 -3.533 1 98.12 95 VAL B C 1
ATOM 1971 O O . VAL B 1 95 ? -12.242 14.797 -3.846 1 98.12 95 VAL B O 1
ATOM 1974 N N . GLN B 1 96 ? -12.164 17.062 -3.713 1 97.38 96 GLN B N 1
ATOM 1975 C CA . GLN B 1 96 ? -10.789 17.141 -4.18 1 97.38 96 GLN B CA 1
ATOM 1976 C C . GLN B 1 96 ? -9.844 17.484 -3.033 1 97.38 96 GLN B C 1
ATOM 1978 O O . GLN B 1 96 ? -9.695 18.656 -2.676 1 97.38 96 GLN B O 1
ATOM 1983 N N . PRO B 1 97 ? -9.109 16.547 -2.547 1 98.75 97 PRO B N 1
ATOM 1984 C CA . PRO B 1 97 ? -8.164 16.844 -1.463 1 98.75 97 PRO B CA 1
ATOM 1985 C C . PRO B 1 97 ? -6.891 17.516 -1.954 1 98.75 97 PRO B C 1
ATOM 1987 O O . PRO B 1 97 ? -6.559 17.438 -3.139 1 98.75 97 PRO B O 1
ATOM 1990 N N . HIS B 1 98 ? -6.254 18.266 -1.028 1 98.88 98 HIS B N 1
ATOM 1991 C CA . HIS B 1 98 ? -4.863 18.641 -1.238 1 98.88 98 HIS B CA 1
ATOM 1992 C C . HIS B 1 98 ? -3.92 17.484 -0.938 1 98.88 98 HIS B C 1
ATOM 1994 O O . HIS B 1 98 ? -3.803 17.062 0.213 1 98.88 98 HIS B O 1
ATOM 2000 N N . VAL B 1 99 ? -3.295 17.016 -1.968 1 98.94 99 VAL B N 1
ATOM 2001 C CA . VAL B 1 99 ? -2.479 15.812 -1.821 1 98.94 99 VAL B CA 1
ATOM 2002 C C . VAL B 1 99 ? -0.999 16.188 -1.863 1 98.94 99 VAL B C 1
ATOM 2004 O O . VAL B 1 99 ? -0.569 16.953 -2.734 1 98.94 99 VAL B O 1
ATOM 2007 N N . ILE B 1 100 ? -0.259 15.68 -0.916 1 98.94 100 ILE B N 1
ATOM 2008 C CA . ILE B 1 100 ? 1.19 15.836 -0.898 1 98.94 100 ILE B CA 1
ATOM 2009 C C . ILE B 1 100 ? 1.86 14.461 -0.964 1 98.94 100 ILE B C 1
ATOM 2011 O O . ILE B 1 100 ? 1.755 13.672 -0.027 1 98.94 100 ILE B O 1
ATOM 2015 N N . GLU B 1 101 ? 2.48 14.305 -2.137 1 98.88 101 GLU B N 1
ATOM 2016 C CA . GLU B 1 101 ? 3.197 13.047 -2.33 1 98.88 101 GLU B CA 1
ATOM 2017 C C . GLU B 1 101 ? 4.594 13.109 -1.723 1 98.88 101 GLU B C 1
ATOM 2019 O O . GLU B 1 101 ? 5.504 13.711 -2.299 1 98.88 101 GLU B O 1
ATOM 2024 N N . LEU B 1 102 ? 4.766 12.375 -0.609 1 98.75 102 LEU B N 1
ATOM 2025 C CA . LEU B 1 102 ? 6.016 12.445 0.138 1 98.75 102 LEU B CA 1
ATOM 2026 C C . LEU B 1 102 ? 7.168 11.875 -0.684 1 98.75 102 LEU B C 1
ATOM 2028 O O . LEU B 1 102 ? 8.305 12.344 -0.574 1 98.75 102 LEU B O 1
ATOM 2032 N N . ASP B 1 103 ? 6.891 10.859 -1.525 1 97.94 103 ASP B N 1
ATOM 2033 C CA . ASP B 1 103 ? 7.922 10.172 -2.299 1 97.94 103 ASP B CA 1
ATOM 2034 C C . ASP B 1 103 ? 8.398 11.039 -3.467 1 97.94 103 ASP B C 1
ATOM 2036 O O . ASP B 1 103 ? 9.383 10.703 -4.129 1 97.94 103 ASP B O 1
ATOM 2040 N N . GLN B 1 104 ? 7.785 12.133 -3.664 1 98.56 104 GLN B N 1
ATOM 2041 C CA . GLN B 1 104 ? 8.133 12.984 -4.797 1 98.56 104 GLN B CA 1
ATOM 2042 C C . GLN B 1 104 ? 8.758 14.297 -4.328 1 98.56 104 GLN B C 1
ATOM 2044 O O . GLN B 1 104 ? 8.875 15.242 -5.105 1 98.56 104 GLN B O 1
ATOM 2049 N N . LEU B 1 105 ? 9.188 14.344 -3.062 1 98.06 105 LEU B N 1
ATOM 2050 C CA . LEU B 1 105 ? 9.719 15.578 -2.488 1 98.06 105 LEU B CA 1
ATOM 2051 C C . LEU B 1 105 ? 11.219 15.477 -2.264 1 98.06 105 LEU B C 1
ATOM 2053 O O . LEU B 1 105 ? 11.797 16.266 -1.508 1 98.06 105 LEU B O 1
ATOM 2057 N N . GLY B 1 106 ? 11.867 14.477 -2.822 1 96.69 106 GLY B N 1
ATOM 2058 C CA . GLY B 1 106 ? 13.289 14.297 -2.596 1 96.69 106 GLY B CA 1
ATOM 2059 C C . GLY B 1 106 ? 13.648 14.125 -1.132 1 96.69 106 GLY B C 1
ATOM 2060 O O . GLY B 1 106 ? 13 13.352 -0.418 1 96.69 106 GLY B O 1
ATOM 2061 N N . ALA B 1 107 ? 14.625 14.836 -0.669 1 95.5 107 ALA B N 1
ATOM 2062 C CA . ALA B 1 107 ? 15.125 14.719 0.698 1 95.5 107 ALA B CA 1
ATOM 2063 C C . ALA B 1 107 ? 14.109 15.242 1.705 1 95.5 107 ALA B C 1
ATOM 2065 O O . ALA B 1 107 ? 14.133 14.859 2.877 1 95.5 107 ALA B O 1
ATOM 2066 N N . GLN B 1 108 ? 13.227 16.078 1.318 1 96.31 108 GLN B N 1
ATOM 2067 C CA . GLN B 1 108 ? 12.234 16.672 2.213 1 96.31 108 GLN B CA 1
ATOM 2068 C C . GLN B 1 108 ? 11.156 15.648 2.584 1 96.31 108 GLN B C 1
ATOM 2070 O O . GLN B 1 108 ? 10.492 15.789 3.611 1 96.31 108 GLN B O 1
ATOM 2075 N N . GLY B 1 109 ? 11.008 14.672 1.735 1 97.88 109 GLY B N 1
ATOM 2076 C CA . GLY B 1 109 ? 9.984 13.672 1.968 1 97.88 109 GLY B CA 1
ATOM 2077 C C . GLY B 1 109 ? 10.109 12.984 3.314 1 97.88 109 GLY B C 1
ATOM 2078 O O . GLY B 1 109 ? 9.211 13.094 4.156 1 97.88 109 GLY B O 1
ATOM 2079 N N . PRO B 1 110 ? 11.266 12.359 3.502 1 97.5 110 PRO B N 1
ATOM 2080 C CA . PRO B 1 110 ? 11.477 11.688 4.789 1 97.5 110 PRO B CA 1
ATOM 2081 C C . PRO B 1 110 ? 11.43 12.648 5.973 1 97.5 110 PRO B C 1
ATOM 2083 O O . PRO B 1 110 ? 10.945 12.289 7.047 1 97.5 110 PRO B O 1
ATOM 2086 N N . GLN B 1 111 ? 11.883 13.844 5.832 1 97.31 111 GLN B N 1
ATOM 2087 C CA . GLN B 1 111 ? 11.844 14.828 6.902 1 97.31 111 GLN B CA 1
ATOM 2088 C C . GLN B 1 111 ? 10.406 15.211 7.246 1 97.31 111 GLN B C 1
ATOM 2090 O O . GLN B 1 111 ? 10.047 15.297 8.422 1 97.31 111 GLN B O 1
ATOM 2095 N N . LEU B 1 112 ? 9.633 15.453 6.25 1 98.31 112 LEU B N 1
ATOM 2096 C CA . LEU B 1 112 ? 8.227 15.781 6.453 1 98.31 112 LEU B CA 1
ATOM 2097 C C . LEU B 1 112 ? 7.488 14.625 7.117 1 98.31 112 LEU B C 1
ATOM 2099 O O . LEU B 1 112 ? 6.648 14.836 7.996 1 98.31 112 LEU B O 1
ATOM 2103 N N . GLN B 1 113 ? 7.801 13.461 6.699 1 98.38 113 GLN B N 1
ATOM 2104 C CA . GLN B 1 113 ? 7.199 12.281 7.309 1 98.38 113 GLN B CA 1
ATOM 2105 C C . GLN B 1 113 ? 7.516 12.203 8.797 1 98.38 113 GLN B C 1
ATOM 2107 O O . GLN B 1 113 ? 6.656 11.836 9.609 1 98.38 113 GLN B O 1
ATOM 2112 N N . LYS B 1 114 ? 8.742 12.547 9.195 1 98.06 114 LYS B N 1
ATOM 2113 C CA . LYS B 1 114 ? 9.109 12.586 10.609 1 98.06 114 LYS B CA 1
ATOM 2114 C C . LYS B 1 114 ? 8.305 13.641 11.359 1 98.06 114 LYS B C 1
ATOM 2116 O O . LYS B 1 114 ? 7.875 13.414 12.492 1 98.06 114 LYS B O 1
ATOM 2121 N N . VAL B 1 115 ? 8.141 14.703 10.766 1 98.31 115 VAL B N 1
ATOM 2122 C CA . VAL B 1 115 ? 7.348 15.773 11.367 1 98.31 115 VAL B CA 1
ATOM 2123 C C . VAL B 1 115 ? 5.91 15.297 11.562 1 98.31 115 VAL B C 1
ATOM 2125 O O . VAL B 1 115 ? 5.316 15.508 12.625 1 98.31 115 VAL B O 1
ATOM 2128 N N . LEU B 1 116 ? 5.348 14.641 10.523 1 98.69 116 LEU B N 1
ATOM 2129 C CA . LEU B 1 116 ? 3.994 14.102 10.625 1 98.69 116 LEU B CA 1
ATOM 2130 C C . LEU B 1 116 ? 3.896 13.086 11.766 1 98.69 116 LEU B C 1
ATOM 2132 O O . LEU B 1 116 ? 2.912 13.078 12.508 1 98.69 116 LEU B O 1
ATOM 2136 N N . GLU B 1 117 ? 4.887 12.258 11.867 1 98.62 117 GLU B N 1
ATOM 2137 C CA . GLU B 1 117 ? 4.914 11.281 12.953 1 98.62 117 GLU B CA 1
ATOM 2138 C C . GLU B 1 117 ? 4.883 11.969 14.312 1 98.62 117 GLU B C 1
ATOM 2140 O O . GLU B 1 117 ? 4.176 11.523 15.219 1 98.62 117 GLU B O 1
ATOM 2145 N N . ARG B 1 118 ? 5.594 13.023 14.438 1 97.56 118 ARG B N 1
ATOM 2146 C CA . ARG B 1 118 ? 5.605 13.758 15.695 1 97.56 118 ARG B CA 1
ATOM 2147 C C . ARG B 1 118 ? 4.246 14.398 15.969 1 97.56 118 ARG B C 1
ATOM 2149 O O . ARG B 1 118 ? 3.777 14.398 17.109 1 97.56 118 ARG B O 1
ATOM 2156 N N . LEU B 1 119 ? 3.654 14.859 14.969 1 97.81 119 LEU B N 1
ATOM 2157 C CA . LEU B 1 119 ? 2.41 15.609 15.117 1 97.81 119 LEU B CA 1
ATOM 2158 C C . LEU B 1 119 ? 1.229 14.664 15.32 1 97.81 119 LEU B C 1
ATOM 2160 O O . LEU B 1 119 ? 0.267 15.008 16.016 1 97.81 119 LEU B O 1
ATOM 2164 N N . THR B 1 120 ? 1.274 13.461 14.758 1 98.56 120 THR B N 1
ATOM 2165 C CA . THR B 1 120 ? 0.07 12.641 14.703 1 98.56 120 THR B CA 1
ATOM 2166 C C . THR B 1 120 ? 0.298 11.297 15.391 1 98.56 120 THR B C 1
ATOM 2168 O O . THR B 1 120 ? -0.656 10.578 15.688 1 98.56 120 THR B O 1
ATOM 2171 N N . GLY B 1 121 ? 1.515 10.914 15.594 1 98.44 121 GLY B N 1
ATOM 2172 C CA . GLY B 1 121 ? 1.847 9.586 16.094 1 98.44 121 GLY B CA 1
ATOM 2173 C C . GLY B 1 121 ? 1.85 8.523 15.008 1 98.44 121 GLY B C 1
ATOM 2174 O O . GLY B 1 121 ? 2.088 7.348 15.281 1 98.44 121 GLY B O 1
ATOM 2175 N N . GLN B 1 122 ? 1.59 8.977 13.805 1 98.62 122 GLN B N 1
ATOM 2176 C CA . GLN B 1 122 ? 1.495 8.055 12.68 1 98.62 122 GLN B CA 1
ATOM 2177 C C . GLN B 1 122 ? 2.621 8.289 11.68 1 98.62 122 GLN B C 1
ATOM 2179 O O . GLN B 1 122 ? 2.764 9.391 11.148 1 98.62 122 GLN B O 1
ATOM 2184 N N . SER B 1 123 ? 3.357 7.27 11.367 1 97.69 123 SER B N 1
ATOM 2185 C CA . SER B 1 123 ? 4.457 7.367 10.414 1 97.69 123 SER B CA 1
ATOM 2186 C C . SER B 1 123 ? 4.059 6.805 9.055 1 97.69 123 SER B C 1
ATOM 2188 O O . SER B 1 123 ? 4.812 6.914 8.086 1 97.69 123 SER B O 1
ATOM 2190 N N . THR B 1 124 ? 2.83 6.199 8.922 1 98.44 124 THR B N 1
ATOM 2191 C CA . THR B 1 124 ? 2.365 5.539 7.703 1 98.44 124 THR B CA 1
ATOM 2192 C C . THR B 1 124 ? 1.572 6.508 6.832 1 98.44 124 THR B C 1
ATOM 2194 O O . THR B 1 124 ? 1.288 7.633 7.246 1 98.44 124 THR B O 1
ATOM 2197 N N . VAL B 1 125 ? 1.379 6.113 5.637 1 98.81 125 VAL B N 1
ATOM 2198 C CA . VAL B 1 125 ? 0.506 6.82 4.707 1 98.81 125 VAL B CA 1
ATOM 2199 C C . VAL B 1 125 ? -0.636 5.902 4.27 1 98.81 125 VAL B C 1
ATOM 2201 O O . VAL B 1 125 ? -0.523 4.68 4.355 1 98.81 125 VAL B O 1
ATOM 2204 N N . PRO B 1 126 ? -1.65 6.445 3.926 1 98.94 126 PRO B N 1
ATOM 2205 C CA . PRO B 1 126 ? -1.979 7.871 3.932 1 98.94 126 PRO B CA 1
ATOM 2206 C C . PRO B 1 126 ? -2.188 8.422 5.34 1 98.94 126 PRO B C 1
ATOM 2208 O O . PRO B 1 126 ? -2.646 7.703 6.227 1 98.94 126 PRO B O 1
ATOM 2211 N N . ASN B 1 127 ? -1.719 9.625 5.508 1 98.94 127 ASN B N 1
ATOM 2212 C CA . ASN B 1 127 ? -2.018 10.422 6.691 1 98.94 127 ASN B CA 1
ATOM 2213 C C . ASN B 1 127 ? -3.018 11.539 6.379 1 98.94 127 ASN B C 1
ATOM 2215 O O . ASN B 1 127 ? -2.672 12.523 5.723 1 98.94 127 ASN B O 1
ATOM 2219 N N . VAL B 1 128 ? -4.262 11.438 6.879 1 99 128 VAL B N 1
ATOM 2220 C CA . VAL B 1 128 ? -5.391 12.203 6.367 1 99 128 VAL B CA 1
ATOM 2221 C C . VAL B 1 128 ? -5.836 13.227 7.41 1 99 128 VAL B C 1
ATOM 2223 O O . VAL B 1 128 ? -5.965 12.898 8.594 1 99 128 VAL B O 1
ATOM 2226 N N . PHE B 1 129 ? -6.078 14.391 6.918 1 98.94 129 PHE B N 1
ATOM 2227 C CA . PHE B 1 129 ? -6.586 15.484 7.73 1 98.94 129 PHE B CA 1
ATOM 2228 C C . PHE B 1 129 ? -7.848 16.078 7.117 1 98.94 129 PHE B C 1
ATOM 2230 O O . PHE B 1 129 ? -7.91 16.297 5.906 1 98.94 129 PHE B O 1
ATOM 2237 N N . ILE B 1 130 ? -8.828 16.344 7.93 1 98.88 130 ILE B N 1
ATOM 2238 C CA . ILE B 1 130 ? -10.047 17.047 7.547 1 98.88 130 ILE B CA 1
ATOM 2239 C C . ILE B 1 130 ? -10.312 18.188 8.523 1 98.88 130 ILE B C 1
ATOM 2241 O O . ILE B 1 130 ? -10.414 17.969 9.734 1 98.88 130 ILE B O 1
ATOM 2245 N N . GLY B 1 131 ? -10.391 19.344 7.938 1 98.25 131 GLY B N 1
ATOM 2246 C CA . GLY B 1 131 ? -10.578 20.516 8.781 1 98.25 131 GLY B CA 1
ATOM 2247 C C . GLY B 1 131 ? -9.453 20.703 9.781 1 98.25 131 GLY B C 1
ATOM 2248 O O . GLY B 1 131 ? -9.695 21.094 10.93 1 98.25 131 GLY B O 1
ATOM 2249 N N . GLY B 1 132 ? -8.305 20.266 9.414 1 98.44 132 GLY B N 1
ATOM 2250 C CA . GLY B 1 132 ? -7.148 20.406 10.289 1 98.44 132 GLY B CA 1
ATOM 2251 C C . GLY B 1 132 ? -7.039 19.297 11.32 1 98.44 132 GLY B C 1
ATOM 2252 O O . GLY B 1 132 ? -6.043 19.219 12.047 1 98.44 132 GLY B O 1
ATOM 2253 N N . LYS B 1 133 ? -8.008 18.484 11.414 1 98.38 133 LYS B N 1
ATOM 2254 C CA . LYS B 1 133 ? -8.016 17.375 12.367 1 98.38 133 LYS B CA 1
ATOM 2255 C C . LYS B 1 133 ? -7.461 16.109 11.742 1 98.38 133 LYS B C 1
ATOM 2257 O O . LYS B 1 133 ? -7.836 15.742 10.625 1 98.38 133 LYS B O 1
ATOM 2262 N N . HIS B 1 134 ? -6.594 15.469 12.484 1 98.88 134 HIS B N 1
ATOM 2263 C CA . HIS B 1 134 ? -6.07 14.18 12.047 1 98.88 134 HIS B CA 1
ATOM 2264 C C . HIS B 1 134 ? -7.129 13.086 12.156 1 98.88 134 HIS B C 1
ATOM 2266 O O . HIS B 1 134 ? -7.66 12.844 13.242 1 98.88 134 HIS B O 1
ATOM 2272 N N . ILE B 1 135 ? -7.398 12.375 10.992 1 98.69 135 ILE B N 1
ATOM 2273 C CA . ILE B 1 135 ? -8.453 11.367 11.031 1 98.69 135 ILE B CA 1
ATOM 2274 C C . ILE B 1 135 ? -7.836 9.969 11.008 1 98.69 135 ILE B C 1
ATOM 2276 O O . ILE B 1 135 ? -8.484 8.992 11.391 1 98.69 135 ILE B O 1
ATOM 2280 N N . GLY B 1 136 ? -6.613 9.906 10.461 1 98.75 136 GLY B N 1
ATOM 2281 C CA . GLY B 1 136 ? -5.949 8.609 10.422 1 98.75 136 GLY B CA 1
ATOM 2282 C C . GLY B 1 136 ? -5.594 8.172 9.008 1 98.75 136 GLY B C 1
ATOM 2283 O O . GLY B 1 136 ? -5.305 9 8.148 1 98.75 136 GLY B O 1
ATOM 2284 N N . GLY B 1 137 ? -5.496 6.855 8.867 1 98.75 137 GLY B N 1
ATOM 2285 C CA . GLY B 1 137 ? -5.102 6.27 7.602 1 98.75 137 GLY B CA 1
ATOM 2286 C C . GLY B 1 137 ? -6.281 5.82 6.758 1 98.75 137 GLY B C 1
ATOM 2287 O O . GLY B 1 137 ? -7.367 6.398 6.844 1 98.75 137 GLY B O 1
ATOM 2288 N N . CYS B 1 138 ? -5.98 4.82 5.969 1 98.88 138 CYS B N 1
ATOM 2289 C CA . CYS B 1 138 ? -6.973 4.289 5.043 1 98.88 138 CYS B CA 1
ATOM 2290 C C . CYS B 1 138 ? -8.125 3.633 5.801 1 98.88 138 CYS B C 1
ATOM 2292 O O . CYS B 1 138 ? -9.289 3.959 5.566 1 98.88 138 CYS B O 1
ATOM 2294 N N . THR B 1 139 ? -7.754 2.742 6.727 1 98.5 139 THR B N 1
ATOM 2295 C CA . THR B 1 139 ? -8.766 2.027 7.496 1 98.5 139 THR B CA 1
ATOM 2296 C C . THR B 1 139 ? -9.68 3.006 8.227 1 98.5 139 THR B C 1
ATOM 2298 O O . THR B 1 139 ? -10.906 2.859 8.203 1 98.5 139 THR B O 1
ATOM 2301 N N . ASP B 1 140 ? -9.148 4.023 8.836 1 98.81 140 ASP B N 1
ATOM 2302 C CA . ASP B 1 140 ? -9.914 5.027 9.57 1 98.81 140 ASP B CA 1
ATOM 2303 C C . ASP B 1 140 ? -10.828 5.816 8.633 1 98.81 140 ASP B C 1
ATOM 2305 O O . ASP B 1 140 ? -12 6.043 8.945 1 98.81 140 ASP B O 1
ATOM 2309 N N . THR B 1 141 ? -10.297 6.211 7.508 1 98.88 141 THR B N 1
ATOM 2310 C CA . THR B 1 141 ? -11.055 7.016 6.551 1 98.88 141 THR B CA 1
ATOM 2311 C C . THR B 1 141 ? -12.227 6.227 5.988 1 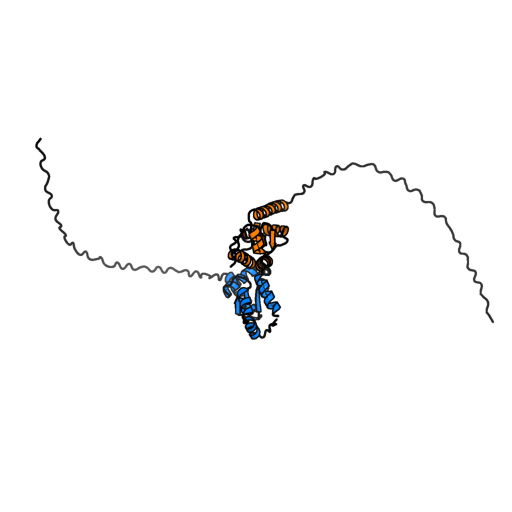98.88 141 THR B C 1
ATOM 2313 O O . THR B 1 141 ? -13.352 6.73 5.934 1 98.88 141 THR B O 1
ATOM 2316 N N . VAL B 1 142 ? -11.977 5.016 5.613 1 98.69 142 VAL B N 1
ATOM 2317 C CA . VAL B 1 142 ? -13.016 4.168 5.027 1 98.69 142 VAL B CA 1
ATOM 2318 C C . VAL B 1 142 ? -14.078 3.859 6.078 1 98.69 142 VAL B C 1
ATOM 2320 O O . VAL B 1 142 ? -15.273 3.865 5.777 1 98.69 142 VAL B O 1
ATOM 2323 N N . LYS B 1 143 ? -13.633 3.629 7.277 1 98.69 143 LYS B N 1
ATOM 2324 C CA . LYS B 1 143 ? -14.57 3.391 8.367 1 98.69 143 LYS B CA 1
ATOM 2325 C C . LYS B 1 143 ? -15.477 4.602 8.594 1 98.69 143 LYS B C 1
ATOM 2327 O O . LYS B 1 143 ? -16.688 4.457 8.742 1 98.69 143 LYS B O 1
ATOM 2332 N N . LEU B 1 144 ? -14.883 5.738 8.648 1 98.56 144 LEU B N 1
ATOM 2333 C CA . LEU B 1 144 ? -15.648 6.965 8.812 1 98.56 144 LEU B CA 1
ATOM 2334 C C . LEU B 1 144 ? -16.656 7.129 7.676 1 98.56 144 LEU B C 1
ATOM 2336 O O . LEU B 1 144 ? -17.781 7.57 7.902 1 98.56 144 LEU B O 1
ATOM 2340 N N . HIS B 1 145 ? -16.25 6.801 6.441 1 98.44 145 HIS B N 1
ATOM 2341 C CA . HIS B 1 145 ? -17.141 6.887 5.289 1 98.44 145 HIS B CA 1
ATOM 2342 C C . HIS B 1 145 ? -18.328 5.934 5.43 1 98.44 145 HIS B C 1
ATOM 2344 O O . HIS B 1 145 ? -19.484 6.328 5.227 1 98.44 145 HIS B O 1
ATOM 2350 N N . ARG B 1 146 ? -18.031 4.723 5.816 1 97.94 146 ARG B N 1
ATOM 2351 C CA . ARG B 1 146 ? -19.062 3.691 5.941 1 97.94 146 ARG B CA 1
ATOM 2352 C C . ARG B 1 146 ? -20.078 4.066 7.012 1 97.94 146 ARG B C 1
ATOM 2354 O O . ARG B 1 146 ? -21.266 3.787 6.859 1 97.94 146 ARG B O 1
ATOM 2361 N N . LYS B 1 147 ? -19.641 4.723 8 1 98 147 LYS B N 1
ATOM 2362 C CA . LYS B 1 147 ? -20.516 5.094 9.117 1 98 147 LYS B CA 1
ATOM 2363 C C . LYS B 1 147 ? -21.281 6.375 8.812 1 98 147 LYS B C 1
ATOM 2365 O O . LYS B 1 147 ? -22.141 6.785 9.594 1 98 147 LYS B O 1
ATOM 2370 N N . GLY B 1 148 ? -20.938 6.98 7.773 1 97.12 148 GLY B N 1
ATOM 2371 C CA . GLY B 1 148 ? -21.594 8.234 7.426 1 97.12 148 GLY B CA 1
ATOM 2372 C C . GLY B 1 148 ? -20.984 9.438 8.133 1 97.12 148 GLY B C 1
ATOM 2373 O O . GLY B 1 148 ? -21.406 10.57 7.895 1 97.12 148 GLY B O 1
ATOM 2374 N N . GLU B 1 149 ? -19.984 9.188 8.891 1 97.81 149 GLU B N 1
ATOM 2375 C CA . GLU B 1 149 ? -19.375 10.25 9.68 1 97.81 149 GLU B CA 1
ATOM 2376 C C . GLU B 1 149 ? -18.484 11.133 8.812 1 97.81 149 GLU B C 1
ATOM 2378 O O . GLU B 1 149 ? -18.328 12.328 9.094 1 97.81 149 GLU B O 1
ATOM 2383 N N . LEU B 1 150 ? -17.891 10.578 7.824 1 98.12 150 LEU B N 1
ATOM 2384 C CA . LEU B 1 150 ? -17.062 11.359 6.91 1 98.12 150 LEU B CA 1
ATOM 2385 C C . LEU B 1 150 ? -17.891 12.461 6.242 1 98.12 150 LEU B C 1
ATOM 2387 O O . LEU B 1 150 ? -17.453 13.609 6.172 1 98.12 150 LEU B O 1
ATOM 2391 N N . ALA B 1 151 ? -19.047 12.094 5.785 1 96.88 151 ALA B N 1
ATOM 2392 C CA . ALA B 1 151 ? -19.938 13.07 5.156 1 96.88 151 ALA B CA 1
ATOM 2393 C C . ALA B 1 151 ? -20.281 14.195 6.121 1 96.88 151 ALA B C 1
ATOM 2395 O O . ALA B 1 151 ? -20.328 15.367 5.734 1 96.88 151 ALA B O 1
ATOM 2396 N N . THR B 1 152 ? -20.547 13.812 7.293 1 96.88 152 THR B N 1
ATOM 2397 C CA . THR B 1 152 ? -20.875 14.797 8.32 1 96.88 152 THR B CA 1
ATOM 2398 C C . THR B 1 152 ? -19.719 15.766 8.531 1 96.88 152 THR B C 1
ATOM 2400 O O . THR B 1 152 ? -19.938 16.984 8.562 1 96.88 152 THR B O 1
ATOM 2403 N N . MET B 1 153 ? -18.5 15.211 8.617 1 97.62 153 MET B N 1
ATOM 2404 C CA . MET B 1 153 ? -17.297 16.031 8.812 1 97.62 153 MET B CA 1
ATOM 2405 C C . MET B 1 153 ? -17.109 17 7.652 1 97.62 153 MET B C 1
ATOM 2407 O O . MET B 1 153 ? -16.797 18.172 7.863 1 97.62 153 MET B O 1
ATOM 2411 N N . LEU B 1 154 ? -17.344 16.594 6.496 1 98 154 LEU B N 1
ATOM 2412 C CA . LEU B 1 154 ? -17.172 17.422 5.305 1 98 154 LEU B CA 1
ATOM 2413 C C . LEU B 1 154 ? -18.266 18.484 5.223 1 98 154 LEU B C 1
ATOM 2415 O O . LEU B 1 154 ? -18 19.625 4.836 1 98 154 LEU B O 1
ATOM 2419 N N . SER B 1 155 ? -19.5 18.094 5.578 1 96.44 155 SER B N 1
ATOM 2420 C CA . SER B 1 155 ? -20.594 19.047 5.574 1 96.44 155 SER B CA 1
ATOM 2421 C C . SER B 1 155 ? -20.344 20.203 6.539 1 96.44 155 SER B C 1
ATOM 2423 O O . SER B 1 155 ? -20.703 21.344 6.262 1 96.44 155 SER B O 1
ATOM 2425 N N . GLU B 1 156 ? -19.766 19.859 7.605 1 96.06 156 GLU B N 1
ATOM 2426 C CA . GLU B 1 156 ? -19.438 20.891 8.594 1 96.06 156 GLU B CA 1
ATOM 2427 C C . GLU B 1 156 ? -18.453 21.906 8.016 1 96.06 156 GLU B C 1
ATOM 2429 O O . GLU B 1 156 ? -18.344 23.031 8.531 1 96.06 156 GLU B O 1
ATOM 2434 N N . LEU B 1 157 ? -17.734 21.547 7.035 1 96.06 157 LEU B N 1
ATOM 2435 C CA . LEU B 1 157 ? -16.797 22.422 6.355 1 96.06 157 LEU B CA 1
ATOM 2436 C C . LEU B 1 157 ? -17.406 23.016 5.094 1 96.06 157 LEU B C 1
ATOM 2438 O O . LEU B 1 157 ? -16.719 23.609 4.266 1 96.06 157 LEU B O 1
ATOM 2442 N N . ASP B 1 158 ? -18.703 22.828 4.906 1 95.25 158 ASP B N 1
ATOM 2443 C CA . ASP B 1 158 ? -19.469 23.312 3.768 1 95.25 158 ASP B CA 1
ATOM 2444 C C . ASP B 1 158 ? -19.031 22.641 2.473 1 95.25 158 ASP B C 1
ATOM 2446 O O . ASP B 1 158 ? -18.969 23.266 1.421 1 95.25 158 ASP B O 1
ATOM 2450 N N . ILE B 1 159 ? -18.547 21.391 2.67 1 94.12 159 ILE B N 1
ATOM 2451 C CA . ILE B 1 159 ? -18.234 20.562 1.514 1 94.12 159 ILE B CA 1
ATOM 2452 C C . ILE B 1 159 ? -19.359 19.547 1.282 1 94.12 159 ILE B C 1
ATOM 2454 O O . ILE B 1 159 ? -19.703 18.781 2.182 1 94.12 159 ILE B O 1
ATOM 2458 N N . ASP B 1 160 ? -19.906 19.547 0.086 1 90.06 160 ASP B N 1
ATOM 2459 C CA . ASP B 1 160 ? -20.969 18.625 -0.282 1 90.06 160 ASP B CA 1
ATOM 2460 C C . ASP B 1 160 ? -20.406 17.344 -0.893 1 90.06 160 ASP B C 1
ATOM 2462 O O . ASP B 1 160 ? -19.469 17.391 -1.692 1 90.06 160 ASP B O 1
ATOM 2466 N N . VAL B 1 161 ? -20.969 16.203 -0.424 1 89.62 161 VAL B N 1
ATOM 2467 C CA . VAL B 1 161 ? -20.516 14.922 -0.957 1 89.62 161 VAL B CA 1
ATOM 2468 C C . VAL B 1 161 ? -21.578 14.359 -1.91 1 89.62 161 VAL B C 1
ATOM 2470 O O . VAL B 1 161 ? -22.766 14.602 -1.731 1 89.62 161 VAL B O 1
ATOM 2473 N N . ASN B 1 162 ? -21.094 13.773 -2.963 1 82.69 162 ASN B N 1
ATOM 2474 C CA . ASN B 1 162 ? -22 13.094 -3.885 1 82.69 162 ASN B CA 1
ATOM 2475 C C . ASN B 1 162 ? -22.516 11.781 -3.303 1 82.69 162 ASN B C 1
ATOM 2477 O O . ASN B 1 162 ? -21.75 11.039 -2.668 1 82.69 162 ASN B O 1
ATOM 2481 N N . ASN B 1 163 ? -23.797 11.602 -2.945 1 66.69 163 ASN B N 1
ATOM 2482 C CA . ASN B 1 163 ? -24.406 10.375 -2.432 1 66.69 163 ASN B CA 1
ATOM 2483 C C . ASN B 1 163 ? -24.516 9.312 -3.518 1 66.69 163 ASN B C 1
ATOM 2485 O O . ASN B 1 163 ? -25.172 9.531 -4.539 1 66.69 163 ASN B O 1
ATOM 2489 N N . SER B 1 164 ? -23.484 8.914 -4.105 1 49.88 164 SER B N 1
ATOM 2490 C CA . SER B 1 164 ? -23.859 7.879 -5.059 1 49.88 164 SER B CA 1
ATOM 2491 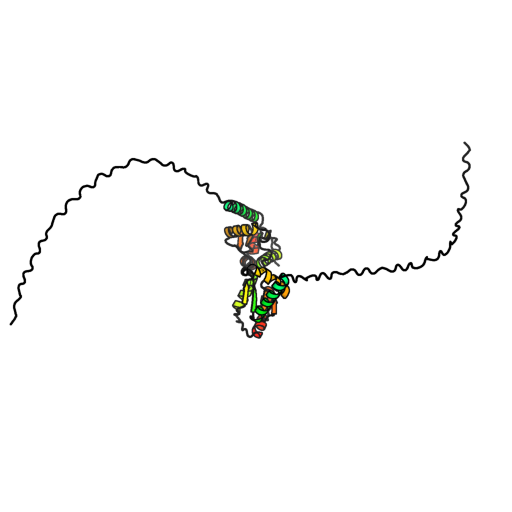C C . SER B 1 164 ? -24.188 6.566 -4.352 1 49.88 164 SER B C 1
ATOM 2493 O O . SER B 1 164 ? -23.672 6.289 -3.273 1 49.88 164 SER B O 1
#

Nearest PDB structures (foldseek):
  3fza-assembly1_A  TM=9.784E-01  e=1.222E-15  Populus tremula x Populus tremuloides
  3rhb-assembly1_A  TM=9.954E-01  e=2.385E-14  Arabidopsis thaliana
  7ncw-assembly1_A  TM=9.078E-01  e=8.339E-10  Chlamydomonas reinhardtii
  2jac-assembly1_A  TM=9.018E-01  e=2.704E-09  Saccharomyces cerevisiae
  3c1s-assembly1_A  TM=8.979E-01  e=1.123E-08  Saccharomyces cerevisiae

Sequence (328 aa):
MPPRSLTLSRLPVAALGLPFSSCSPPPPRLRFPIAARRARSLATRASSSSPDSSFGSRMEDSVKRTLADNPVVIYSKSWCSYSMEVKALFKRIGVQPHVIELDQLGAQGPQLQKVLERLTGQSTVPNVFIGGKHIGGCTDTVKLHRKGELATMLSELDIDVNNSMPPRSLTLSRLPVAALGLPFSSCSPPPPRLRFPIAARRARSLATRASSSSPDSSFGSRMEDSVKRTLADNPVVIYSKSWCSYSMEVKALFKRIGVQPHVIELDQLGAQGPQLQKVLERLTGQSTVPNVFIGGKHIGGCTDTVKLHRKGELATMLSELDIDVNNS

InterPro domains:
  IPR002109 Glutaredoxin [PF00462] (72-135)
  IPR011899 Glutaredoxin, eukaryotic/virial [TIGR02180] (72-153)
  IPR014025 Glutaredoxin subgroup [PR00160] (72-90)
  IPR014025 Glutaredoxin subgroup [PR00160] (118-131)
  IPR014025 Glutaredoxin subgroup [PR00160] (132-145)
  IPR036249 Thioredoxin-like superfamily [SSF52833] (60-158)

Solvent-accessible surface area (backbone atoms only — not comparable to full-atom values): 19981 Å² total; per-residue (Å²): 135,86,72,89,70,81,88,86,84,84,74,80,82,76,75,85,70,79,80,81,82,75,82,73,76,79,77,77,80,78,75,77,75,80,76,73,78,71,77,70,72,73,67,73,68,70,71,68,72,48,68,66,58,56,52,51,50,54,50,47,51,51,49,53,51,52,32,72,77,30,59,36,35,33,40,30,36,88,81,39,64,53,24,50,49,48,53,48,51,36,50,68,26,60,41,84,62,50,72,42,49,35,77,75,45,65,79,54,17,63,54,49,43,52,47,43,21,70,75,68,74,46,76,62,63,21,39,32,27,51,70,57,38,79,64,40,37,42,71,45,49,52,49,30,46,76,71,47,48,42,56,52,59,36,43,76,70,75,39,74,65,53,84,123,135,84,82,83,83,83,73,84,78,80,75,78,81,79,80,79,67,79,76,81,79,78,79,71,77,75,74,83,75,79,79,77,83,88,77,81,78,74,79,69,76,76,70,74,70,70,72,68,72,48,68,66,59,55,52,52,50,54,49,47,51,50,51,52,51,50,34,71,75,32,61,35,34,33,39,29,37,89,80,40,65,52,26,50,49,48,54,48,51,35,49,68,28,61,42,82,63,49,73,43,51,34,77,75,46,64,78,53,17,65,54,50,42,51,48,42,22,71,74,69,73,46,76,63,64,22,39,32,27,50,71,57,38,80,63,40,38,43,71,46,49,53,49,32,47,74,70,47,49,42,56,52,56,36,42,76,69,75,40,73,66,50,85,121

Secondary structure (DSSP, 8-state):
--------------------------------------------------HHHHHHHHHHHHHHHHHHH-SEEEEE-TT-HHHHHHHHHHHHTT---EEEEGGGSTTHHHHHHHHHHHHHS--SS-EEEETTEEEESHHHHHHHHHTTHHHHHHHTTT------/--------------------------------------------------HHHHHHHHHHHHHHHHHHH-SEEEEE-TT-HHHHHHHHHHHHTT---EEEEGGGSTTHHHHHHHHHHHHHS--SS-EEEETTEEEESHHHHHHHHHTTHHHHHHHTTT------

pLDDT: mean 76.29, std 29.75, range [19.84, 99.0]

Radius of gyration: 47.48 Å; Cα contacts (8 Å, |Δi|>4): 334; chains: 2; bounding box: 72×119×184 Å

Foldseek 3Di:
DDDPDDDDDPPDPDPPPDDDDDPDDDDDPPPVPPCPVPPPPPPVPPPCPPVLVVVLVVLLVVVQVLLQVWQKEWEAAPPDVLQVLLCVVCVQFPHDHHYDHLVPPPPVSQSNLVSVCVVPVDSDPGFIHGSSDTQGHSVSSVVCVVVVNNQVSCVVVVHGTHPD/DPDDDDDPDPPPPDPPPPDPDDDPDPDDPPPPDDDPPPPPPPPPPPPPPPVLNVVLVVLLVVVQVLLQVWQKEWEAAPPDVLQVLLCVVCVQFPHHHHYDHLVPPPPVSQSNLVSVCVVPVDSDPGFIDGSSDTQGHSVSSVVCVVVVNNQVSCVVVVHGTRPD